Protein AF-0000000078525527 (afdb_homodimer)

Organism: NCBI:txid29354

Foldseek 3Di:
DCLVFQADAFLAADQDADDPVLVVVLQVQLQVFDFDVSQSFKDKDKDQDLVLQCLLLPLDVQSVSSSRFRIKIWIKGQQPDGPCSVGRLVSNVRSLVSSSSSCVVVQKHKHKAAQQVDPSSFVSVCVSVVHDPRITTGIMIGMHHHDPDDRGGDDPDDPVVDDDPDPD/DCLVFQADAFLAADQDADDPVLVVVLQVQLQVFDFDVSQSFKDKDKDQDLVLQCLLLPLDVQSVSSSRFRIKIWIKGQQPDGPCSVGRLVSNVRSLVSSSSSCVVVQKHKHKAAQQVDPSSFVSVCVSVVHDPRITTGIMIGMHHHDPDDRGGDDPDDPVVDDDPDPD

Solvent-accessible surface area (backbone atoms only — not comparable to full-atom values): 17174 Å² total; per-residue (Å²): 115,67,40,58,52,21,54,46,78,32,76,43,42,34,100,43,78,68,54,69,68,57,54,51,50,31,53,43,35,20,49,39,37,70,32,56,92,69,51,68,44,63,33,36,31,46,33,60,54,59,70,57,29,43,54,55,12,66,38,34,94,81,30,51,54,40,38,55,34,30,32,36,37,40,36,26,35,48,60,80,80,51,86,48,71,68,31,52,60,40,25,49,23,22,15,50,43,36,23,51,38,44,31,41,62,71,66,32,28,28,30,84,36,86,18,60,60,33,73,66,32,27,50,38,50,34,60,75,47,67,53,57,89,50,49,38,56,40,34,36,41,28,30,22,37,53,46,84,60,68,71,44,75,64,92,52,70,56,72,90,36,56,30,67,74,35,74,121,117,67,39,58,51,20,53,45,80,32,77,45,43,32,92,49,74,68,54,69,70,56,54,51,51,31,53,43,33,20,48,40,37,68,34,56,93,68,50,67,43,63,33,36,31,44,33,59,52,60,69,58,28,42,55,54,13,66,38,36,94,84,30,51,54,40,38,52,32,29,32,35,36,40,37,27,36,48,60,80,78,51,87,49,71,68,31,52,59,41,25,50,22,22,15,50,44,35,23,51,38,44,31,40,60,72,67,33,26,29,30,83,36,86,19,60,60,33,73,67,32,26,51,39,51,34,59,77,48,66,52,57,89,50,50,37,55,41,34,38,40,28,28,20,37,51,45,84,61,68,70,46,74,67,92,54,70,56,73,90,38,56,29,68,74,35,75,121

Sequence (336 aa):
MEEIFIRRSIRKFKAQEVEPEKIDKLLRAAMQAPSAANQQPWEFIVVQDKERLAQIAETSPYAKLAANSAVTFVLLANDKDLTVPTGWEQDMSAAAQNMLLEAVHLGLGGVWLGVATSNVVTENVSRLFGLPDHIRPFALISVGYPDGQKNQFIDRYQADRVHYETWNMEEIFIRRSIRKFKAQEVEPEKIDKLLRAAMQAPSAANQQPWEFIVVQDKERLAQIAETSPYAKLAANSAVTFVLLANDKDLTVPTGWEQDMSAAAQNMLLEAVHLGLGGVWLGVATSNVVTENVSRLFGLPDHIRPFALISVGYPDGQKNQFIDRYQADRVHYETWN

Secondary structure (DSSP, 8-state):
--HHHH--B---B-S-PPPHHHHHHHHHHHHTS--GGG---EEEEEE--HHHHHHHHTSSTT-GGGGGSSEEEEEEEE-TT-SSGGGHHHHHHHHHHHHHHHHHHTT-EEEEEE-TT-HHHHHHHHHHHT--TTEEEEEEEEEE-BSS----------GGGEEESS--/--HHHH--B---B-SPPPPHHHHHHHHHHHHTS--GGG---EEEEEE--HHHHHHHHTSSTT-GGGGG-SEEEEEEEE-TT-SSGGGHHHHHHHHHHHHHHHHHHTT-EEEEEE-TT-HHHHHHHHHHHT--TTEEEEEEEEEE-BSS----------GGGEEESS--

Structure (mmCIF, N/CA/C/O backbone):
data_AF-0000000078525527-model_v1
#
loop_
_entity.id
_entity.type
_entity.pdbx_description
1 polymer Nitroreductase
#
loop_
_atom_site.group_PDB
_atom_site.id
_atom_site.type_symbol
_atom_site.label_atom_id
_atom_site.label_alt_id
_atom_site.label_comp_id
_atom_site.label_asym_id
_atom_site.label_entity_id
_atom_site.label_seq_id
_atom_site.pdbx_PDB_ins_code
_atom_site.Cartn_x
_atom_site.Cartn_y
_atom_site.Cartn_z
_atom_site.occupancy
_atom_site.B_iso_or_equiv
_atom_site.auth_seq_id
_atom_site.auth_comp_id
_atom_site.auth_asym_id
_atom_site.auth_atom_id
_atom_site.pdbx_PDB_model_num
ATOM 1 N N . MET A 1 1 ? -1.307 -10.438 12.836 1 71.75 1 MET A N 1
ATOM 2 C CA . MET A 1 1 ? -1.085 -9 12.938 1 71.75 1 MET A CA 1
ATOM 3 C C . MET A 1 1 ? -2.406 -8.258 13.117 1 71.75 1 MET A C 1
ATOM 5 O O . MET A 1 1 ? -3.268 -8.297 12.234 1 71.75 1 MET A O 1
ATOM 9 N N . GLU A 1 2 ? -2.566 -7.594 14.266 1 89.94 2 GLU A N 1
ATOM 10 C CA . GLU A 1 2 ? -3.82 -6.973 14.68 1 89.94 2 GLU A CA 1
ATOM 11 C C . GLU A 1 2 ? -4.008 -5.609 14.016 1 89.94 2 GLU A C 1
ATOM 13 O O . GLU A 1 2 ? -5.133 -5.207 13.719 1 89.94 2 GLU A O 1
ATOM 18 N N . GLU A 1 3 ? -2.9 -4.957 13.609 1 97.88 3 GLU A N 1
ATOM 19 C CA . GLU A 1 3 ? -2.971 -3.58 13.141 1 97.88 3 GLU A CA 1
ATOM 20 C C . GLU A 1 3 ? -3.725 -3.488 11.82 1 97.88 3 GLU A C 1
ATOM 22 O O . GLU A 1 3 ? -4.516 -2.564 11.609 1 97.88 3 GLU A O 1
ATOM 27 N N . ILE A 1 4 ? -3.551 -4.484 10.906 1 98.62 4 ILE A N 1
ATOM 28 C CA . ILE A 1 4 ? -4.23 -4.504 9.617 1 98.62 4 ILE A CA 1
ATOM 29 C C . ILE A 1 4 ? -5.742 -4.504 9.836 1 98.62 4 ILE A C 1
ATOM 31 O O . ILE A 1 4 ? -6.48 -3.822 9.117 1 98.62 4 ILE A O 1
ATOM 35 N N . PHE A 1 5 ? -6.137 -5.156 10.773 1 98.44 5 PHE A N 1
ATOM 36 C CA . PHE A 1 5 ? -7.562 -5.438 10.914 1 98.44 5 PHE A CA 1
ATOM 37 C C . PHE A 1 5 ? -8.266 -4.312 11.664 1 98.44 5 PHE A C 1
ATOM 39 O O . PHE A 1 5 ? -9.453 -4.066 11.453 1 98.44 5 PHE A O 1
ATOM 46 N N . ILE A 1 6 ? -7.578 -3.607 12.484 1 98.31 6 ILE A N 1
ATOM 47 C CA . ILE A 1 6 ? -8.273 -2.627 13.312 1 98.31 6 ILE A CA 1
ATOM 48 C C . ILE A 1 6 ? -8.039 -1.224 12.758 1 98.31 6 ILE A C 1
ATOM 50 O O . ILE A 1 6 ? -8.695 -0.266 13.18 1 98.31 6 ILE A O 1
ATOM 54 N N . ARG A 1 7 ? -7.07 -1.017 11.828 1 98.56 7 ARG A N 1
ATOM 55 C CA . ARG A 1 7 ? -6.793 0.319 11.305 1 98.56 7 ARG A CA 1
ATOM 56 C C . ARG A 1 7 ? -8.039 0.935 10.688 1 98.56 7 ARG A C 1
ATOM 58 O O . ARG A 1 7 ? -8.695 0.311 9.844 1 98.56 7 ARG A O 1
ATOM 65 N N . ARG A 1 8 ? -8.383 2.098 11.078 1 98.5 8 ARG A N 1
ATOM 66 C CA . ARG A 1 8 ? -9.43 2.949 10.508 1 98.5 8 ARG A CA 1
ATOM 67 C C . ARG A 1 8 ? -8.891 4.344 10.203 1 98.5 8 ARG A C 1
ATOM 69 O O . ARG A 1 8 ? -7.859 4.75 10.75 1 98.5 8 ARG A O 1
ATOM 76 N N . SER A 1 9 ? -9.609 4.996 9.258 1 98.69 9 SER A N 1
ATOM 77 C CA . SER A 1 9 ? -9.281 6.406 9.078 1 98.69 9 SER A CA 1
ATOM 78 C C . SER A 1 9 ? -9.727 7.234 10.281 1 98.69 9 SER A C 1
ATOM 80 O O . SER A 1 9 ? -10.922 7.309 10.578 1 98.69 9 SER A O 1
ATOM 82 N N . ILE A 1 10 ? -8.781 7.766 10.977 1 98.81 10 ILE A N 1
ATOM 83 C CA . ILE A 1 10 ? -9.031 8.656 12.109 1 98.81 10 ILE A CA 1
ATOM 84 C C . ILE A 1 10 ? -8.867 10.109 11.664 1 98.81 10 ILE A C 1
ATOM 86 O O . ILE A 1 10 ? -7.832 10.492 11.117 1 98.81 10 ILE A O 1
ATOM 90 N N . ARG A 1 11 ? -9.898 10.93 11.922 1 98.5 11 ARG A N 1
ATOM 91 C CA . ARG A 1 11 ? -9.922 12.258 11.328 1 98.5 11 ARG A CA 1
ATOM 92 C C . ARG A 1 11 ? -10.047 13.336 12.398 1 98.5 11 ARG A C 1
ATOM 94 O O . ARG A 1 11 ? -10.141 14.523 12.086 1 98.5 11 ARG A O 1
ATOM 101 N N . LYS A 1 12 ? -10.148 12.977 13.609 1 98.31 12 LYS A N 1
ATOM 102 C CA . LYS A 1 12 ? -10.164 13.875 14.758 1 98.31 12 LYS A CA 1
ATOM 103 C C . LYS A 1 12 ? -9.055 13.531 15.742 1 98.31 12 LYS A C 1
ATOM 105 O O . LYS A 1 12 ? -8.922 12.383 16.156 1 98.31 12 LYS A O 1
ATOM 110 N N . PHE A 1 13 ? -8.352 14.508 16.203 1 98.62 13 PHE A N 1
ATOM 111 C CA . PHE A 1 13 ? -7.16 14.281 17.016 1 98.62 13 PHE A CA 1
ATOM 112 C C . PHE A 1 13 ? -7.191 15.133 18.281 1 98.62 13 PHE A C 1
ATOM 114 O O . PHE A 1 13 ? -7.746 16.234 18.281 1 98.62 13 PHE A O 1
ATOM 121 N N . LYS A 1 14 ? -6.621 14.609 19.281 1 98.56 14 LYS A N 1
ATOM 122 C CA . LYS A 1 14 ? -6.363 15.398 20.484 1 98.56 14 LYS A CA 1
ATOM 123 C C . LYS A 1 14 ? -5.281 16.438 20.234 1 98.56 14 LYS A C 1
ATOM 125 O O . LYS A 1 14 ? -4.48 16.312 19.312 1 98.56 14 LYS A O 1
ATOM 130 N N . ALA A 1 15 ? -5.301 17.469 21.172 1 97.19 15 ALA A N 1
ATOM 131 C CA . ALA A 1 15 ? -4.238 18.469 21.125 1 97.19 15 ALA A CA 1
ATOM 132 C C . ALA A 1 15 ? -2.955 17.938 21.75 1 97.19 15 ALA A C 1
ATOM 134 O O . ALA A 1 15 ? -2.568 18.375 22.844 1 97.19 15 ALA A O 1
ATOM 135 N N . GLN A 1 16 ? -2.498 16.906 21.484 1 98.06 16 GLN A N 1
ATOM 136 C CA . GLN A 1 16 ? -1.292 16.266 21.984 1 98.06 16 GLN A CA 1
ATOM 137 C C . GLN A 1 16 ? -0.277 16.031 20.875 1 98.06 16 GLN A C 1
ATOM 139 O O . GLN A 1 16 ? -0.623 15.516 19.812 1 98.06 16 GLN A O 1
ATOM 144 N N . GLU A 1 17 ? 0.916 16.5 21.141 1 98.5 17 GLU A N 1
ATOM 145 C CA . GLU A 1 17 ? 1.982 16.297 20.172 1 98.5 17 GLU A CA 1
ATOM 146 C C . GLU A 1 17 ? 2.371 14.828 20.078 1 98.5 17 GLU A C 1
ATOM 148 O O . GLU A 1 17 ? 2.195 14.07 21.047 1 98.5 17 GLU A O 1
ATOM 153 N N . VAL A 1 18 ? 2.801 14.445 18.953 1 98.88 18 VAL A N 1
ATOM 154 C CA . VAL A 1 18 ? 3.371 13.117 18.766 1 98.88 18 VAL A CA 1
ATOM 155 C C . VAL A 1 18 ? 4.863 13.141 19.094 1 98.88 18 VAL A C 1
ATOM 157 O O . VAL A 1 18 ? 5.578 14.055 18.672 1 98.88 18 VAL A O 1
ATOM 160 N N . GLU A 1 19 ? 5.348 12.242 19.797 1 98.75 19 GLU A N 1
ATOM 161 C CA . GLU A 1 19 ? 6.742 12.18 20.219 1 98.75 19 GLU A CA 1
ATOM 162 C C . GLU A 1 19 ? 7.68 12.016 19.031 1 98.75 19 GLU A C 1
ATOM 164 O O . GLU A 1 19 ? 7.367 11.281 18.078 1 98.75 19 GLU A O 1
ATOM 169 N N . PRO A 1 20 ? 8.852 12.664 19.141 1 98.62 20 PRO A N 1
ATOM 170 C CA . PRO A 1 20 ? 9.805 12.57 18.031 1 98.62 20 PRO A CA 1
ATOM 171 C C . PRO A 1 20 ? 10.188 11.133 17.703 1 98.62 20 PRO A C 1
ATOM 173 O O . PRO A 1 20 ? 10.375 10.789 16.531 1 98.62 20 PRO A O 1
ATOM 176 N N . GLU A 1 21 ? 10.312 10.312 18.672 1 98.62 21 GLU A N 1
ATOM 177 C CA . GLU A 1 21 ? 10.688 8.922 18.438 1 98.62 21 GLU A CA 1
ATOM 178 C C . GLU A 1 21 ? 9.633 8.195 17.609 1 98.62 21 GLU A C 1
ATOM 180 O O . GLU A 1 21 ? 9.961 7.324 16.812 1 98.62 21 GLU A O 1
ATOM 185 N N . LYS A 1 22 ? 8.375 8.508 17.844 1 98.81 22 LYS A N 1
ATOM 186 C CA . LYS A 1 22 ? 7.301 7.895 17.078 1 98.81 22 LYS A CA 1
ATOM 187 C C . LYS A 1 22 ? 7.309 8.383 15.633 1 98.81 22 LYS A C 1
ATOM 189 O O . LYS A 1 22 ? 7.027 7.621 14.711 1 98.81 22 LYS A O 1
ATOM 194 N N . ILE A 1 23 ? 7.629 9.664 15.445 1 98.94 23 ILE A N 1
ATOM 195 C CA . ILE A 1 23 ? 7.766 10.211 14.102 1 98.94 23 ILE A CA 1
ATOM 196 C C . ILE A 1 23 ? 8.836 9.438 13.336 1 98.94 23 ILE A C 1
ATOM 198 O O . ILE A 1 23 ? 8.625 9.047 12.188 1 98.94 23 ILE A O 1
ATOM 202 N N . ASP A 1 24 ? 9.922 9.211 14 1 98.75 24 ASP A N 1
ATOM 203 C CA . ASP A 1 24 ? 11.008 8.453 13.391 1 98.75 24 ASP A CA 1
ATOM 204 C C . ASP A 1 24 ? 10.562 7.043 13.023 1 98.75 24 ASP A C 1
ATOM 206 O O . ASP A 1 24 ? 10.859 6.555 11.93 1 98.75 24 ASP A O 1
ATOM 210 N N . LYS A 1 25 ? 9.859 6.387 13.891 1 98.75 25 LYS A N 1
ATOM 211 C CA . LYS A 1 25 ? 9.383 5.027 13.648 1 98.75 25 LYS A CA 1
ATOM 212 C C . LYS A 1 25 ? 8.422 4.98 12.461 1 98.75 25 LYS A C 1
ATOM 214 O O . LYS A 1 25 ? 8.43 4.02 11.688 1 98.75 25 LYS A O 1
ATOM 219 N N . LEU A 1 26 ? 7.586 5.98 12.328 1 98.94 26 LEU A N 1
ATOM 220 C CA . LEU A 1 26 ? 6.656 6.055 11.203 1 98.94 26 LEU A CA 1
ATOM 221 C C . LEU A 1 26 ? 7.41 6.16 9.883 1 98.94 26 LEU A C 1
ATOM 223 O O . LEU A 1 26 ? 7.059 5.488 8.906 1 98.94 26 LEU A O 1
ATOM 227 N N . LEU A 1 27 ? 8.461 6.984 9.867 1 98.94 27 LEU A N 1
ATOM 228 C CA . LEU A 1 27 ? 9.266 7.156 8.664 1 98.94 27 LEU A CA 1
ATOM 229 C C . LEU A 1 27 ? 10.016 5.871 8.328 1 98.94 27 LEU A C 1
ATOM 231 O O . LEU A 1 27 ? 10.094 5.48 7.164 1 98.94 27 LEU A O 1
ATOM 235 N N . ARG A 1 28 ? 10.555 5.23 9.328 1 98.81 28 ARG A N 1
ATOM 236 C CA . ARG A 1 28 ? 11.258 3.963 9.125 1 98.81 28 ARG A CA 1
ATOM 237 C C . ARG A 1 28 ? 10.312 2.898 8.578 1 98.81 28 ARG A C 1
ATOM 239 O O . ARG A 1 28 ? 10.68 2.137 7.68 1 98.81 28 ARG A O 1
ATOM 246 N N . ALA A 1 29 ? 9.102 2.852 9.086 1 98.88 29 ALA A N 1
ATOM 247 C CA . ALA A 1 29 ? 8.109 1.902 8.594 1 98.88 29 ALA A CA 1
ATOM 248 C C . ALA A 1 29 ? 7.797 2.158 7.121 1 98.88 29 ALA A C 1
ATOM 250 O O . ALA A 1 29 ? 7.746 1.225 6.316 1 98.88 29 ALA A O 1
ATOM 251 N N . ALA A 1 30 ? 7.605 3.396 6.773 1 98.94 30 ALA A N 1
ATOM 252 C CA . ALA A 1 30 ? 7.297 3.748 5.391 1 98.94 30 ALA A CA 1
ATOM 253 C C . ALA A 1 30 ? 8.406 3.283 4.449 1 98.94 30 ALA A C 1
ATOM 255 O O . ALA A 1 30 ? 8.133 2.689 3.402 1 98.94 30 ALA A O 1
ATOM 256 N N . MET A 1 31 ? 9.641 3.49 4.848 1 98.88 31 MET A N 1
ATOM 257 C CA . MET A 1 31 ? 10.781 3.25 3.961 1 98.88 31 MET A CA 1
ATOM 258 C C . MET A 1 31 ? 11.117 1.765 3.896 1 98.88 31 MET A C 1
ATOM 260 O O . MET A 1 31 ? 11.953 1.348 3.098 1 98.88 31 MET A O 1
ATOM 264 N N . GLN A 1 32 ? 10.43 0.933 4.707 1 98.81 32 GLN A N 1
ATOM 265 C CA . GLN A 1 32 ? 10.594 -0.515 4.641 1 98.81 32 GLN A CA 1
ATOM 266 C C . GLN A 1 32 ? 9.719 -1.118 3.543 1 98.81 32 GLN A C 1
ATOM 268 O O . GLN A 1 32 ? 9.805 -2.314 3.262 1 98.81 32 GLN A O 1
ATOM 273 N N . ALA A 1 33 ? 8.891 -0.295 2.898 1 98.88 33 ALA A N 1
ATOM 274 C CA . ALA A 1 33 ? 7.957 -0.781 1.889 1 98.88 33 ALA A CA 1
ATOM 275 C C . ALA A 1 33 ? 8.703 -1.386 0.699 1 98.88 33 ALA A C 1
ATOM 277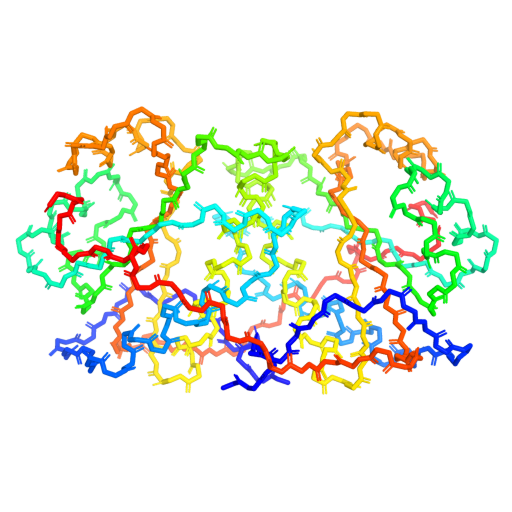 O O . ALA A 1 33 ? 9.828 -0.993 0.401 1 98.88 33 ALA A O 1
ATOM 278 N N . PRO A 1 34 ? 8.117 -2.453 0.054 1 98.81 34 PRO A N 1
ATOM 279 C CA . PRO A 1 34 ? 8.641 -2.846 -1.255 1 98.81 34 PRO A CA 1
ATOM 280 C C . PRO A 1 34 ? 8.5 -1.744 -2.303 1 98.81 34 PRO A C 1
ATOM 282 O O . PRO A 1 34 ? 7.691 -0.826 -2.131 1 98.81 34 PRO A O 1
ATOM 285 N N . SER A 1 35 ? 9.305 -1.792 -3.297 1 98.69 35 SER A N 1
ATOM 286 C CA . SER A 1 35 ? 9.211 -0.917 -4.461 1 98.69 35 SER A CA 1
ATOM 287 C C . SER A 1 35 ? 9.68 -1.626 -5.727 1 98.69 35 SER A C 1
ATOM 289 O O . SER A 1 35 ? 10.484 -2.561 -5.656 1 98.69 35 SER A O 1
ATOM 291 N N . ALA A 1 36 ? 9.055 -1.229 -6.855 1 98.56 36 ALA A N 1
ATOM 292 C CA . ALA A 1 36 ? 9.43 -1.812 -8.141 1 98.56 36 ALA A CA 1
ATOM 293 C C . ALA A 1 36 ? 10.93 -1.699 -8.375 1 98.56 36 ALA A C 1
ATOM 295 O O . ALA A 1 36 ? 11.508 -0.614 -8.25 1 98.56 36 ALA A O 1
ATOM 296 N N . ALA A 1 37 ? 11.547 -2.926 -8.617 1 97.94 37 ALA A N 1
ATOM 297 C CA . ALA A 1 37 ? 12.984 -2.982 -8.859 1 97.94 37 ALA A CA 1
ATOM 298 C C . ALA A 1 37 ? 13.766 -2.35 -7.707 1 97.94 37 ALA A C 1
ATOM 300 O O . ALA A 1 37 ? 14.867 -1.832 -7.902 1 97.94 37 ALA A O 1
ATOM 301 N N . ASN A 1 38 ? 13.148 -2.291 -6.555 1 97.81 38 ASN A N 1
ATOM 302 C CA . ASN A 1 38 ? 13.758 -1.715 -5.363 1 97.81 38 ASN A CA 1
ATOM 303 C C . ASN A 1 38 ? 14.188 -0.268 -5.598 1 97.81 38 ASN A C 1
ATOM 305 O O . ASN A 1 38 ? 15.227 0.166 -5.094 1 97.81 38 ASN A O 1
ATOM 309 N N . GLN A 1 39 ? 13.367 0.513 -6.312 1 98.31 39 GLN A N 1
ATOM 310 C CA . GLN A 1 39 ? 13.766 1.855 -6.723 1 98.31 39 GLN A CA 1
ATOM 311 C C . GLN A 1 39 ? 13.594 2.854 -5.582 1 98.31 39 GLN A C 1
ATOM 313 O O . GLN A 1 39 ? 14.195 3.932 -5.598 1 98.31 39 GLN A O 1
ATOM 318 N N . GLN A 1 40 ? 12.805 2.594 -4.594 1 98.25 40 GLN A N 1
ATOM 319 C CA . GLN A 1 40 ? 12.68 3.385 -3.375 1 98.25 40 GLN A CA 1
ATOM 320 C C . GLN A 1 40 ? 12.547 4.871 -3.695 1 98.25 40 GLN A C 1
ATOM 322 O O . GLN A 1 40 ? 13.367 5.684 -3.258 1 98.25 40 GLN A O 1
ATOM 327 N N . PRO A 1 41 ? 11.406 5.238 -4.316 1 98.69 41 PRO A N 1
ATOM 328 C CA . PRO A 1 41 ? 11.289 6.594 -4.855 1 98.69 41 PRO A CA 1
ATOM 329 C C . PRO A 1 41 ? 10.906 7.621 -3.791 1 98.69 41 PRO A C 1
ATOM 331 O O . PRO A 1 41 ? 10.789 8.812 -4.09 1 98.69 41 PRO A O 1
ATOM 334 N N . TRP A 1 42 ? 10.758 7.316 -2.613 1 98.75 42 TRP A N 1
ATOM 335 C CA . TRP A 1 42 ? 10.039 8.109 -1.62 1 98.75 42 TRP A CA 1
ATOM 336 C C . TRP A 1 42 ? 10.906 9.234 -1.083 1 98.75 42 TRP A C 1
ATOM 338 O O . TRP A 1 42 ? 12.117 9.062 -0.897 1 98.75 42 TRP A O 1
ATOM 348 N N . GLU A 1 43 ? 10.297 10.375 -0.897 1 98.75 43 GLU A N 1
ATOM 349 C CA . GLU A 1 43 ? 10.68 11.539 -0.103 1 98.75 43 GLU A CA 1
ATOM 350 C C . GLU A 1 43 ? 9.578 11.922 0.877 1 98.75 43 GLU A C 1
ATOM 352 O O . GLU A 1 43 ? 8.398 11.641 0.637 1 98.75 43 GLU A O 1
ATOM 357 N N . PHE A 1 44 ? 9.969 12.531 1.962 1 98.94 44 PHE A N 1
ATOM 358 C CA . PHE A 1 44 ? 8.984 12.938 2.959 1 98.94 44 PHE A CA 1
ATOM 359 C C . PHE A 1 44 ? 9.25 14.359 3.441 1 98.94 44 PHE A C 1
ATOM 361 O O . PHE A 1 44 ? 10.398 14.742 3.648 1 98.94 44 PHE A O 1
ATOM 368 N N . ILE A 1 45 ? 8.234 15.125 3.588 1 99 45 ILE A N 1
ATOM 369 C CA . ILE A 1 45 ? 8.273 16.312 4.426 1 99 45 ILE A CA 1
ATOM 370 C C . ILE A 1 45 ? 7.449 16.094 5.691 1 99 45 ILE A C 1
ATOM 372 O O . ILE A 1 45 ? 6.281 15.695 5.617 1 99 45 ILE A O 1
ATOM 376 N N . VAL A 1 46 ? 8.062 16.266 6.809 1 98.94 46 VAL A N 1
ATOM 377 C CA . VAL A 1 46 ? 7.398 16.172 8.102 1 98.94 46 VAL A CA 1
ATOM 378 C C . VAL A 1 46 ? 6.953 17.562 8.555 1 98.94 46 VAL A C 1
ATOM 380 O O . VAL A 1 46 ? 7.781 18.469 8.711 1 98.94 46 VAL A O 1
ATOM 383 N N . VAL A 1 47 ? 5.676 17.75 8.773 1 98.94 47 VAL A N 1
ATOM 384 C CA . VAL A 1 47 ? 5.156 19.078 9.125 1 98.94 47 VAL A CA 1
ATOM 385 C C . VAL A 1 47 ? 4.453 19.016 10.477 1 98.94 47 VAL A C 1
ATOM 387 O O . VAL A 1 47 ? 3.523 18.219 10.664 1 98.94 47 VAL A O 1
ATOM 390 N N . GLN A 1 48 ? 4.824 19.812 11.406 1 98.75 48 GLN A N 1
ATOM 391 C CA . GLN A 1 48 ? 4.227 19.891 12.742 1 98.75 48 GLN A CA 1
ATOM 392 C C . GLN A 1 48 ? 3.811 21.328 13.07 1 98.75 48 GLN A C 1
ATOM 394 O O . GLN A 1 48 ? 3 21.547 13.969 1 98.75 48 GLN A O 1
ATOM 399 N N . ASP A 1 49 ? 4.453 22.25 12.352 1 98.5 49 ASP A N 1
ATOM 400 C CA . ASP A 1 49 ? 4.137 23.656 12.586 1 98.5 49 ASP A CA 1
ATOM 401 C C . ASP A 1 49 ? 2.662 23.938 12.305 1 98.5 49 ASP A C 1
ATOM 403 O O . ASP A 1 49 ? 2.162 23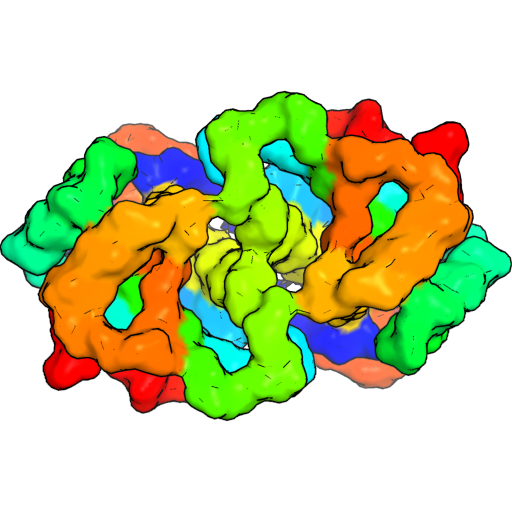.641 11.219 1 98.5 49 ASP A O 1
ATOM 407 N N . LYS A 1 50 ? 1.978 24.609 13.211 1 98.25 50 LYS A N 1
ATOM 408 C CA . LYS A 1 50 ? 0.53 24.781 13.133 1 98.25 50 LYS A CA 1
ATOM 409 C C . LYS A 1 50 ? 0.149 25.672 11.945 1 98.25 50 LYS A C 1
ATOM 411 O O . LYS A 1 50 ? -0.893 25.469 11.32 1 98.25 50 LYS A O 1
ATOM 416 N N . GLU A 1 51 ? 0.884 26.656 11.711 1 98.5 51 GLU A N 1
ATOM 417 C CA . GLU A 1 51 ? 0.595 27.516 10.57 1 98.5 51 GLU A CA 1
ATOM 418 C C . GLU A 1 51 ? 0.73 26.75 9.25 1 98.5 51 GLU A C 1
ATOM 420 O O . GLU A 1 51 ? -0.095 26.906 8.352 1 98.5 51 GLU A O 1
ATOM 425 N N . ARG A 1 52 ? 1.768 25.969 9.086 1 98.5 52 ARG A N 1
ATOM 426 C CA . ARG A 1 52 ? 1.971 25.188 7.867 1 98.5 52 ARG A CA 1
ATOM 427 C C . ARG A 1 52 ? 0.91 24.094 7.734 1 98.5 52 ARG A C 1
ATOM 429 O O . ARG A 1 52 ? 0.442 23.812 6.629 1 98.5 52 ARG A O 1
ATOM 436 N N . LEU A 1 53 ? 0.6 23.484 8.859 1 98.88 53 LEU A N 1
ATOM 437 C CA . LEU A 1 53 ? -0.495 22.516 8.828 1 98.88 53 LEU A CA 1
ATOM 438 C C . LEU A 1 53 ? -1.779 23.172 8.328 1 98.88 53 LEU A C 1
ATOM 440 O O . LEU A 1 53 ? -2.531 22.562 7.562 1 98.88 53 LEU A O 1
ATOM 444 N N . ALA A 1 54 ? -2.043 24.375 8.773 1 98.88 54 ALA A N 1
ATOM 445 C CA . ALA A 1 54 ? -3.217 25.109 8.305 1 98.88 54 ALA A CA 1
ATOM 446 C C . ALA A 1 54 ? -3.145 25.359 6.801 1 98.88 54 ALA A C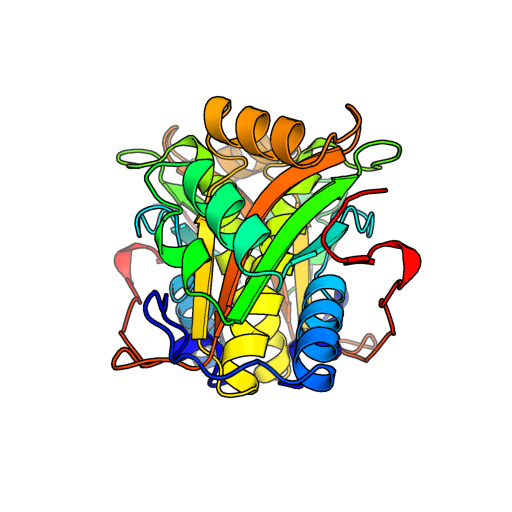 1
ATOM 448 O O . ALA A 1 54 ? -4.168 25.344 6.109 1 98.88 54 ALA A O 1
ATOM 449 N N . GLN A 1 55 ? -1.98 25.703 6.297 1 98.88 55 GLN A N 1
ATOM 450 C CA . GLN A 1 55 ? -1.799 25.891 4.863 1 98.88 55 GLN A CA 1
ATOM 451 C C . GLN A 1 55 ? -2.037 24.594 4.102 1 98.88 55 GLN A C 1
ATOM 453 O O . GLN A 1 55 ? -2.654 24.594 3.035 1 98.88 55 GLN A O 1
ATOM 458 N N . ILE A 1 56 ? -1.512 23.469 4.613 1 98.94 56 ILE A N 1
ATOM 459 C CA . ILE A 1 56 ? -1.74 22.156 4.016 1 98.94 56 ILE A CA 1
ATOM 460 C C . ILE A 1 56 ? -3.24 21.891 3.924 1 98.94 56 ILE A C 1
ATOM 462 O O . ILE A 1 56 ? -3.725 21.375 2.912 1 98.94 56 ILE A O 1
ATOM 466 N N . ALA A 1 57 ? -3.969 22.25 4.965 1 98.94 57 ALA A N 1
ATOM 467 C CA . ALA A 1 57 ? -5.406 22 5.043 1 98.94 57 ALA A CA 1
ATOM 468 C C . ALA A 1 57 ? -6.145 22.688 3.9 1 98.94 57 ALA A C 1
ATOM 470 O O . ALA A 1 57 ? -7.258 22.297 3.545 1 98.94 57 ALA A O 1
ATOM 471 N N . GLU A 1 58 ? -5.547 23.672 3.287 1 98.81 58 GLU A N 1
ATOM 472 C CA . GLU A 1 58 ? -6.184 24.469 2.24 1 98.81 58 GLU A CA 1
ATOM 473 C C . GLU A 1 58 ? -5.855 23.906 0.855 1 98.81 58 GLU A C 1
ATOM 475 O O . GLU A 1 58 ? -6.406 24.375 -0.148 1 98.81 58 GLU A O 1
ATOM 480 N N . THR A 1 59 ? -5.035 22.922 0.762 1 98.81 59 THR A N 1
ATOM 481 C CA . THR A 1 59 ? -4.613 22.422 -0.541 1 98.81 59 THR A CA 1
ATOM 482 C C . THR A 1 59 ? -5.738 21.625 -1.207 1 98.81 59 THR A C 1
ATOM 484 O O . THR A 1 59 ? -5.688 21.359 -2.408 1 98.81 59 THR A O 1
ATOM 487 N N . SER A 1 60 ? -6.648 21.203 -0.483 1 98.62 60 SER A N 1
ATOM 488 C CA . SER A 1 60 ? -7.797 20.422 -0.958 1 98.62 60 SER A CA 1
ATOM 489 C C . SER A 1 60 ? -9 20.609 -0.045 1 98.62 60 SER A C 1
ATOM 491 O O . SER A 1 60 ? -8.852 20.766 1.169 1 98.62 60 SER A O 1
ATOM 493 N N . PRO A 1 61 ? -10.242 20.594 -0.551 1 97.69 61 PRO A N 1
ATOM 494 C CA . PRO A 1 61 ? -11.414 20.625 0.322 1 97.69 61 PRO A CA 1
ATOM 495 C C . PRO A 1 61 ? -11.484 19.422 1.261 1 97.69 61 PRO A C 1
ATOM 497 O O . PRO A 1 61 ? -12.18 19.469 2.279 1 97.69 61 PRO A O 1
ATOM 500 N N . TYR A 1 62 ? -10.789 18.391 0.965 1 96.88 62 TYR A N 1
ATOM 501 C CA . TYR A 1 62 ? -10.852 17.141 1.734 1 96.88 62 TYR A CA 1
ATOM 502 C C . TYR A 1 62 ? -9.711 17.078 2.744 1 96.88 62 TYR A C 1
ATOM 504 O O . TYR A 1 62 ? -9.625 16.125 3.523 1 96.88 62 TYR A O 1
ATOM 512 N N . ALA A 1 63 ? -8.875 18.109 2.82 1 98.69 63 ALA A N 1
ATOM 513 C CA . ALA A 1 63 ? -7.672 18.031 3.65 1 98.69 63 ALA A CA 1
ATOM 514 C C . ALA A 1 63 ? -7.805 18.922 4.887 1 98.69 63 ALA A C 1
ATOM 516 O O . ALA A 1 63 ? -6.828 19.156 5.598 1 98.69 63 ALA A O 1
ATOM 517 N N . LYS A 1 64 ? -8.977 19.438 5.23 1 98.56 64 LYS A N 1
ATOM 518 C CA . LYS A 1 64 ? -9.188 20.438 6.277 1 98.56 64 LYS A CA 1
ATOM 519 C C . LYS A 1 64 ? -8.695 19.922 7.629 1 98.56 64 LYS A C 1
ATOM 521 O O . LYS A 1 64 ? -8.18 20.688 8.438 1 98.56 64 LYS A O 1
ATOM 526 N N . LEU A 1 65 ? -8.898 18.656 7.871 1 98.25 65 LEU A N 1
ATOM 527 C CA . LEU A 1 65 ? -8.578 18.094 9.172 1 98.25 65 LEU A CA 1
ATOM 528 C C . LEU A 1 65 ? -7.074 18.141 9.438 1 98.25 65 LEU A C 1
ATOM 530 O O . LEU A 1 65 ? -6.629 17.984 10.57 1 98.25 65 LEU A O 1
ATOM 534 N N . ALA A 1 66 ? -6.25 18.25 8.367 1 98.81 66 ALA A N 1
ATOM 535 C CA . ALA A 1 66 ? -4.801 18.312 8.531 1 98.81 66 ALA A CA 1
ATOM 536 C C . ALA A 1 66 ? -4.402 19.438 9.484 1 98.81 66 ALA A C 1
ATOM 538 O O . ALA A 1 66 ? -3.4 19.328 10.195 1 98.81 66 ALA A O 1
ATOM 539 N N . ALA A 1 67 ? -5.168 20.531 9.555 1 98.81 67 ALA A N 1
ATOM 540 C CA . ALA A 1 67 ? -4.871 21.688 10.391 1 98.81 67 ALA A CA 1
ATOM 541 C C . ALA A 1 67 ? -4.824 21.297 11.867 1 98.81 67 ALA A C 1
ATOM 543 O O . ALA A 1 67 ? -4.117 21.922 12.656 1 98.81 67 ALA A O 1
ATOM 544 N N . ASN A 1 68 ? -5.523 20.203 12.25 1 98.31 68 ASN A N 1
ATOM 545 C CA . ASN A 1 68 ? -5.645 19.812 13.656 1 98.31 68 ASN A CA 1
ATOM 546 C C . ASN A 1 68 ? -4.848 18.547 13.953 1 98.31 68 ASN A C 1
ATOM 548 O O . ASN A 1 68 ? -4.957 17.984 15.039 1 98.31 68 ASN A O 1
ATOM 552 N N . SER A 1 69 ? -4.16 18.031 12.984 1 98.81 69 SER A N 1
ATOM 553 C CA . SER A 1 69 ? -3.299 16.875 13.234 1 98.81 69 SER A CA 1
ATOM 554 C C . SER A 1 69 ? -2.092 17.266 14.086 1 98.81 69 SER A C 1
ATOM 556 O O . SER A 1 69 ? -1.74 18.438 14.172 1 98.81 69 SER A O 1
ATOM 558 N N . ALA A 1 70 ? -1.535 16.328 14.812 1 98.94 70 ALA A N 1
ATOM 559 C CA . ALA A 1 70 ? -0.284 16.562 15.523 1 98.94 70 ALA A CA 1
ATOM 560 C C . ALA A 1 70 ? 0.892 16.672 14.562 1 98.94 70 ALA A C 1
ATOM 562 O O . ALA A 1 70 ? 1.852 17.406 14.812 1 98.94 70 ALA A O 1
ATOM 563 N N . VAL A 1 71 ? 0.905 15.914 13.5 1 98.94 71 VAL A N 1
ATOM 564 C CA . VAL A 1 71 ? 1.894 15.898 12.422 1 98.94 71 VAL A CA 1
ATOM 565 C C . VAL A 1 71 ? 1.237 15.453 11.125 1 98.94 71 VAL A C 1
ATOM 567 O O . VAL A 1 71 ? 0.379 14.562 11.125 1 98.94 71 VAL A O 1
ATOM 570 N N . THR A 1 72 ? 1.54 16.094 10.039 1 99 72 THR A N 1
ATOM 571 C CA . THR A 1 72 ? 1.189 15.617 8.711 1 99 72 THR A CA 1
ATOM 572 C C . THR A 1 72 ? 2.445 15.328 7.891 1 99 72 THR A C 1
ATOM 574 O O . THR A 1 72 ? 3.338 16.172 7.797 1 99 72 THR A O 1
ATOM 577 N N . PHE A 1 73 ? 2.531 14.117 7.41 1 99 73 PHE A N 1
ATOM 578 C CA . PHE A 1 73 ? 3.586 13.734 6.48 1 99 73 PHE A CA 1
ATOM 579 C C . PHE A 1 73 ? 3.166 14.016 5.043 1 99 73 PHE A C 1
ATOM 581 O O . PHE A 1 73 ? 2.098 13.578 4.605 1 99 73 PHE A O 1
ATOM 588 N N . VAL A 1 74 ? 3.924 14.781 4.352 1 99 74 VAL A N 1
ATOM 589 C CA . VAL A 1 74 ? 3.777 14.93 2.908 1 99 74 VAL A CA 1
ATOM 590 C C . VAL A 1 74 ? 4.617 13.875 2.189 1 99 74 VAL A C 1
ATOM 592 O O . VAL A 1 74 ? 5.848 13.914 2.24 1 99 74 VAL A O 1
ATOM 595 N N . LEU A 1 75 ? 3.967 12.938 1.589 1 99 75 LEU A N 1
ATOM 596 C CA . LEU A 1 75 ? 4.656 11.891 0.839 1 99 75 LEU A CA 1
ATOM 597 C C . LEU A 1 75 ? 4.883 12.32 -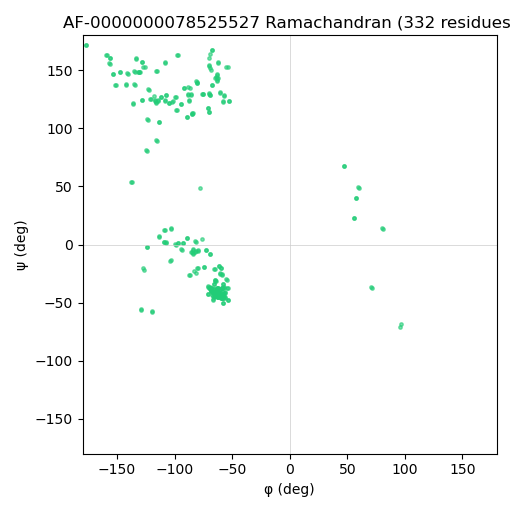0.606 1 99 75 LEU A C 1
ATOM 599 O O . LEU A 1 75 ? 3.945 12.727 -1.293 1 99 75 LEU A O 1
ATOM 603 N N . LEU A 1 76 ? 6.094 12.195 -1.039 1 98.94 76 LEU A N 1
ATOM 604 C CA . LEU A 1 76 ? 6.543 12.633 -2.355 1 98.94 76 LEU A CA 1
ATOM 605 C C . LEU A 1 76 ? 7.336 11.531 -3.055 1 98.94 76 LEU A C 1
ATOM 607 O O . LEU A 1 76 ? 7.973 10.703 -2.396 1 98.94 76 LEU A O 1
ATOM 611 N N . ALA A 1 77 ? 7.254 11.492 -4.355 1 98.88 77 ALA A N 1
ATOM 612 C CA . ALA A 1 77 ? 8.062 10.57 -5.145 1 98.88 77 ALA A CA 1
ATOM 613 C C . ALA A 1 77 ? 9.102 11.32 -5.969 1 98.88 77 ALA A C 1
ATOM 615 O O . ALA A 1 77 ? 8.773 12.266 -6.684 1 98.88 77 ALA A O 1
ATOM 616 N N . ASN A 1 78 ? 10.352 10.938 -5.848 1 98.62 78 ASN A N 1
ATOM 617 C CA . ASN A 1 78 ? 11.445 11.43 -6.68 1 98.62 78 ASN A CA 1
ATOM 618 C C . ASN A 1 78 ? 11.555 10.648 -7.984 1 98.62 78 ASN A C 1
ATOM 620 O O . ASN A 1 78 ? 11.898 9.469 -7.98 1 98.62 78 ASN A O 1
ATOM 624 N N . ASP A 1 79 ? 11.273 11.273 -9.102 1 96.62 79 ASP A N 1
ATOM 625 C CA . ASP A 1 79 ? 11.148 10.531 -10.352 1 96.62 79 ASP A CA 1
ATOM 626 C C . ASP A 1 79 ? 12.391 10.703 -11.219 1 96.62 79 ASP A C 1
ATOM 628 O O . ASP A 1 79 ? 12.359 10.438 -12.422 1 96.62 79 ASP A O 1
ATOM 632 N N . LYS A 1 80 ? 13.5 11.203 -10.727 1 95.12 80 LYS A N 1
ATOM 633 C CA . LYS A 1 80 ? 14.711 11.438 -11.5 1 95.12 80 LYS A CA 1
ATOM 634 C C . LYS A 1 80 ? 15.281 10.125 -12.047 1 95.12 80 LYS A C 1
ATOM 636 O O . LYS A 1 80 ? 15.719 10.07 -13.195 1 95.12 80 LYS A O 1
ATOM 641 N N . ASP A 1 81 ? 15.406 9.078 -11.398 1 92.94 81 ASP A N 1
ATOM 642 C CA . ASP A 1 81 ? 16.125 7.887 -11.828 1 92.94 81 ASP A CA 1
ATOM 643 C C . ASP A 1 81 ? 15.344 6.617 -11.508 1 92.94 81 ASP A C 1
ATOM 645 O O . ASP A 1 81 ? 15.906 5.641 -11.008 1 92.94 81 ASP A O 1
ATOM 649 N N . LEU A 1 82 ? 14.141 6.625 -11.977 1 97.81 82 LEU A N 1
ATOM 650 C CA . LEU A 1 82 ? 13.336 5.449 -11.68 1 97.81 82 LEU A CA 1
ATOM 651 C C . LEU A 1 82 ? 13.57 4.352 -12.711 1 97.81 82 LEU A C 1
ATOM 653 O O . LEU A 1 82 ? 13.508 4.602 -13.914 1 97.81 82 LEU A O 1
ATOM 657 N N . THR A 1 83 ? 13.859 3.162 -12.297 1 98.19 83 THR A N 1
ATOM 658 C CA . THR A 1 83 ? 14.023 1.984 -13.148 1 98.19 83 THR A CA 1
ATOM 659 C C . THR A 1 83 ? 12.688 1.567 -13.758 1 98.19 83 THR A C 1
ATOM 661 O O . THR A 1 83 ? 12.633 1.128 -14.906 1 98.19 83 THR A O 1
ATOM 664 N N . VAL A 1 84 ? 11.594 1.661 -13.07 1 98.38 84 VAL A N 1
ATOM 665 C CA . VAL A 1 84 ? 10.227 1.38 -13.484 1 98.38 84 VAL A CA 1
ATOM 666 C C . VAL A 1 84 ? 9.352 2.605 -13.234 1 98.38 84 VAL A C 1
ATOM 668 O O . VAL A 1 84 ? 8.586 2.646 -12.266 1 98.38 84 VAL A O 1
ATOM 671 N N . PRO A 1 85 ? 9.383 3.574 -14.125 1 98.25 85 PRO A N 1
ATOM 672 C CA . PRO A 1 85 ? 8.703 4.852 -13.898 1 98.25 85 PRO A CA 1
ATOM 673 C C . PRO A 1 85 ? 7.203 4.695 -13.664 1 98.25 85 PRO A C 1
ATOM 675 O O . PRO A 1 85 ? 6.598 5.488 -12.938 1 98.25 85 PRO A O 1
ATOM 678 N N . THR A 1 86 ? 6.625 3.654 -14.172 1 98.31 86 THR A N 1
ATOM 679 C CA . THR A 1 86 ? 5.184 3.469 -14.055 1 98.31 86 THR A CA 1
ATOM 680 C C . THR A 1 86 ? 4.816 2.883 -12.695 1 98.31 86 THR A C 1
ATOM 682 O O . THR A 1 86 ? 3.637 2.773 -12.359 1 98.31 86 THR A O 1
ATOM 685 N N . GLY A 1 87 ? 5.754 2.506 -11.852 1 98.62 87 GLY A N 1
ATOM 686 C CA . GLY A 1 87 ? 5.492 1.802 -10.609 1 98.62 87 GLY A CA 1
ATOM 687 C C . GLY A 1 87 ? 5.508 2.709 -9.398 1 98.62 87 GLY A C 1
ATOM 688 O O . GLY A 1 87 ? 5.215 2.27 -8.281 1 98.62 87 GLY A O 1
ATOM 689 N N . TRP A 1 88 ? 5.754 4.055 -9.578 1 98.69 88 TRP A N 1
ATOM 690 C CA . TRP A 1 88 ? 6.055 4.922 -8.445 1 98.69 88 TRP A CA 1
ATOM 691 C C . TRP A 1 88 ? 4.848 5.047 -7.52 1 98.69 88 TRP A C 1
ATOM 693 O O . TRP A 1 88 ? 4.996 5.07 -6.297 1 98.69 88 TRP A O 1
ATOM 703 N N . GLU A 1 89 ? 3.662 5.113 -8.125 1 98.75 89 GLU A N 1
ATOM 704 C CA . GLU A 1 89 ? 2.482 5.285 -7.281 1 98.75 89 GLU A CA 1
ATOM 705 C C . GLU A 1 89 ? 2.217 4.039 -6.438 1 98.75 89 GLU A C 1
ATOM 707 O O . GLU A 1 89 ? 1.761 4.141 -5.297 1 98.75 89 GLU A O 1
ATOM 712 N N . GLN A 1 90 ? 2.4 2.863 -7.055 1 98.94 90 GLN A N 1
ATOM 713 C CA . GLN A 1 90 ? 2.283 1.624 -6.293 1 98.94 90 GLN A CA 1
ATOM 714 C C . GLN A 1 90 ? 3.273 1.595 -5.133 1 98.94 90 GLN A C 1
ATOM 716 O O . GLN A 1 90 ? 2.908 1.249 -4.008 1 98.94 90 GLN A O 1
ATOM 721 N N . ASP A 1 91 ? 4.535 1.986 -5.406 1 98.94 91 ASP A N 1
ATOM 722 C CA . ASP A 1 91 ? 5.586 2.029 -4.398 1 98.94 91 ASP A CA 1
ATOM 723 C C . ASP A 1 91 ? 5.195 2.934 -3.232 1 98.94 91 ASP A C 1
ATOM 725 O O . ASP A 1 91 ? 5.301 2.537 -2.068 1 98.94 91 ASP A O 1
ATOM 729 N N . MET A 1 92 ? 4.77 4.113 -3.598 1 98.94 92 MET A N 1
ATOM 730 C CA . MET A 1 92 ? 4.422 5.098 -2.576 1 98.94 92 MET A CA 1
ATOM 731 C C . MET A 1 92 ? 3.207 4.645 -1.774 1 98.94 92 MET A C 1
A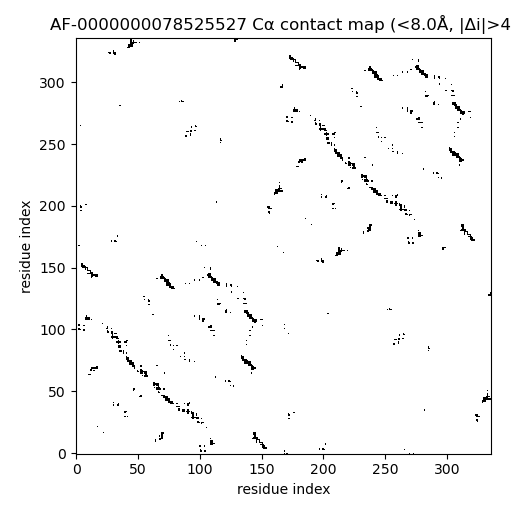TOM 733 O O . MET A 1 92 ? 3.105 4.926 -0.579 1 98.94 92 MET A O 1
ATOM 737 N N . SER A 1 93 ? 2.26 3.945 -2.447 1 99 93 SER A N 1
ATOM 738 C CA . SER A 1 93 ? 1.08 3.439 -1.756 1 99 93 SER A CA 1
ATOM 739 C C . SER A 1 93 ? 1.457 2.389 -0.716 1 99 93 SER A C 1
ATOM 741 O O . SER A 1 93 ? 0.891 2.361 0.379 1 99 93 SER A O 1
ATOM 743 N N . ALA A 1 94 ? 2.334 1.491 -1.042 1 98.94 94 ALA A N 1
ATOM 744 C CA . ALA A 1 94 ? 2.826 0.517 -0.071 1 98.94 94 ALA A CA 1
ATOM 745 C C . ALA A 1 94 ? 3.475 1.211 1.123 1 98.94 94 ALA A C 1
ATOM 747 O O . ALA A 1 94 ? 3.258 0.816 2.271 1 98.94 94 ALA A O 1
ATOM 748 N N . ALA A 1 95 ? 4.277 2.25 0.865 1 98.94 95 ALA A N 1
ATOM 749 C CA . ALA A 1 95 ? 4.926 3.02 1.923 1 98.94 95 ALA A CA 1
ATOM 750 C C . ALA A 1 95 ? 3.891 3.691 2.824 1 98.94 95 ALA A C 1
ATOM 752 O O . ALA A 1 95 ? 4.02 3.67 4.051 1 98.94 95 ALA A O 1
ATOM 753 N N . ALA A 1 96 ? 2.896 4.289 2.203 1 99 96 ALA A N 1
ATOM 754 C CA . ALA A 1 96 ? 1.83 4.945 2.957 1 99 96 ALA A CA 1
ATOM 755 C C . ALA A 1 96 ? 1.117 3.951 3.871 1 99 96 ALA A C 1
ATOM 757 O O . ALA A 1 96 ? 0.846 4.254 5.035 1 99 96 ALA A O 1
ATOM 758 N N . GLN A 1 97 ? 0.814 2.807 3.322 1 98.94 97 GLN A N 1
ATOM 759 C CA . GLN A 1 97 ? 0.1 1.81 4.117 1 98.94 97 GLN A CA 1
ATOM 760 C C . GLN A 1 97 ? 0.955 1.32 5.281 1 98.94 97 GLN A C 1
ATOM 762 O O . GLN A 1 97 ? 0.449 1.126 6.391 1 98.94 97 GLN A O 1
ATOM 767 N N . ASN A 1 98 ? 2.256 1.104 5.039 1 98.94 98 ASN A N 1
ATOM 768 C CA . ASN A 1 98 ? 3.164 0.792 6.141 1 98.94 98 ASN A CA 1
ATOM 769 C C . ASN A 1 98 ? 3.086 1.839 7.246 1 98.94 98 ASN A C 1
ATOM 771 O O . ASN A 1 98 ? 2.998 1.496 8.43 1 98.94 98 ASN A O 1
ATOM 775 N N . MET A 1 99 ? 3.141 3.084 6.859 1 98.94 99 MET A N 1
ATOM 776 C CA . MET A 1 99 ? 3.107 4.18 7.82 1 98.94 99 MET A CA 1
ATOM 777 C C . MET A 1 99 ? 1.817 4.152 8.633 1 98.94 99 MET A C 1
ATOM 779 O O . MET A 1 99 ? 1.847 4.293 9.859 1 98.94 99 MET A O 1
ATOM 783 N N . LEU A 1 100 ? 0.729 3.98 7.961 1 98.94 100 LEU A N 1
ATOM 784 C CA . LEU A 1 100 ? -0.568 3.971 8.625 1 98.94 100 LEU A CA 1
ATOM 785 C C . LEU A 1 100 ? -0.671 2.799 9.594 1 98.94 100 LEU A C 1
ATOM 787 O O . LEU A 1 100 ? -1.213 2.943 10.695 1 98.94 100 LEU A O 1
ATOM 791 N N . LEU A 1 101 ? -0.198 1.639 9.234 1 98.88 101 LEU A N 1
ATOM 792 C CA . LEU A 1 101 ? -0.232 0.483 10.125 1 98.88 101 LEU A CA 1
ATOM 793 C C . LEU A 1 101 ? 0.681 0.695 11.328 1 98.88 101 LEU A C 1
ATOM 795 O O . LEU A 1 101 ? 0.339 0.309 12.445 1 98.88 101 LEU A O 1
ATOM 799 N N . GLU A 1 102 ? 1.846 1.262 11.078 1 98.81 102 GLU A N 1
ATOM 800 C CA . GLU A 1 102 ? 2.736 1.581 12.195 1 98.81 102 GLU A CA 1
ATOM 801 C C . GLU A 1 102 ? 2.098 2.588 13.141 1 98.81 102 GLU A C 1
ATOM 803 O O . GLU A 1 102 ? 2.295 2.518 14.359 1 98.81 102 GLU A O 1
ATOM 808 N N . ALA A 1 103 ? 1.358 3.561 12.617 1 98.88 103 ALA A N 1
ATOM 809 C CA . ALA A 1 103 ? 0.645 4.512 13.461 1 98.88 103 ALA A CA 1
ATOM 810 C C . ALA A 1 103 ? -0.283 3.787 14.438 1 98.88 103 ALA A C 1
ATOM 812 O O . ALA A 1 103 ? -0.306 4.098 15.633 1 98.88 103 ALA A O 1
ATOM 813 N N . VAL A 1 104 ? -1.034 2.814 13.953 1 98.69 104 VAL A N 1
ATOM 814 C CA . VAL A 1 104 ? -1.918 2.023 14.805 1 98.69 104 VAL A CA 1
ATOM 815 C C . VAL A 1 104 ? -1.104 1.328 15.891 1 98.69 104 VAL A C 1
ATOM 817 O O . VAL A 1 104 ? -1.476 1.356 17.062 1 98.69 104 VAL A O 1
ATOM 820 N N . HIS A 1 105 ? 0.018 0.72 15.477 1 98.44 105 HIS A N 1
ATOM 821 C CA . HIS A 1 105 ? 0.875 -0.008 16.406 1 98.44 105 HIS A CA 1
ATOM 822 C C . HIS A 1 105 ? 1.355 0.896 17.531 1 98.44 105 HIS A C 1
ATOM 824 O O . HIS A 1 105 ? 1.494 0.45 18.672 1 98.44 105 HIS A O 1
ATOM 830 N N . LEU A 1 106 ? 1.574 2.125 17.25 1 98.44 106 LEU A N 1
ATOM 831 C CA . LEU A 1 106 ? 2.146 3.074 18.203 1 98.44 106 LEU A CA 1
ATOM 832 C C . LEU A 1 106 ? 1.05 3.758 19.016 1 98.44 106 LEU A C 1
ATOM 834 O O . LEU A 1 106 ? 1.321 4.699 19.75 1 98.44 106 LEU A O 1
ATOM 838 N N . GLY A 1 107 ? -0.186 3.314 18.828 1 98.12 107 GLY A N 1
ATOM 839 C CA . GLY A 1 107 ? -1.298 3.889 19.578 1 98.12 107 GLY A CA 1
ATOM 840 C C . GLY A 1 107 ? -1.795 5.195 18.984 1 98.12 107 GLY A C 1
ATOM 841 O O . GLY A 1 107 ? -2.492 5.957 19.656 1 98.12 107 GLY A O 1
ATOM 842 N N . LEU A 1 108 ? -1.409 5.539 17.797 1 98.81 108 LEU A N 1
ATOM 843 C CA . LEU A 1 108 ? -1.825 6.746 17.094 1 98.81 108 LEU A CA 1
ATOM 844 C C . LEU A 1 108 ? -2.98 6.445 16.141 1 98.81 108 LEU A C 1
ATOM 846 O O . LEU A 1 108 ? -3.344 5.285 15.953 1 98.81 108 LEU A O 1
ATOM 850 N N . GLY A 1 109 ? -3.693 7.473 15.68 1 98.75 109 GLY A N 1
ATOM 851 C CA . GLY A 1 109 ? -4.602 7.461 14.547 1 98.75 109 GLY A CA 1
ATOM 852 C C . GLY A 1 109 ? -4.066 8.219 13.344 1 98.75 109 GLY A C 1
ATOM 853 O O . GLY A 1 109 ? -3.207 9.086 13.484 1 98.75 109 GLY A O 1
ATOM 854 N N . GLY A 1 110 ? -4.535 7.895 12.219 1 98.81 110 GLY A N 1
ATOM 855 C CA . GLY A 1 110 ? -4.105 8.562 11 1 98.81 110 GLY A CA 1
ATOM 856 C C . GLY A 1 110 ? -5.102 8.43 9.859 1 98.81 110 GLY A C 1
ATOM 857 O O . GLY A 1 110 ? -6 7.59 9.914 1 98.81 110 GLY A O 1
ATOM 858 N N . VAL A 1 111 ? -4.945 9.273 8.891 1 98.88 111 VAL A N 1
ATOM 859 C CA . VAL A 1 111 ? -5.793 9.234 7.707 1 98.88 111 VAL A CA 1
ATOM 860 C C . VAL A 1 111 ? -4.965 9.562 6.465 1 98.88 111 VAL A C 1
ATOM 862 O O . VAL A 1 111 ? -4.043 10.375 6.523 1 98.88 111 VAL A O 1
ATOM 865 N N . TRP A 1 112 ? -5.227 8.797 5.426 1 98.94 112 TRP A N 1
ATOM 866 C CA . TRP A 1 112 ? -4.68 9.016 4.094 1 98.94 112 TRP A CA 1
ATOM 867 C C . TRP A 1 112 ? -5.52 10.023 3.314 1 98.94 112 TRP A C 1
ATOM 869 O O . TRP A 1 112 ? -6.66 9.734 2.949 1 98.94 112 TRP A O 1
ATOM 879 N N . LEU A 1 113 ? -4.957 11.195 3.043 1 98.88 113 LEU A N 1
ATOM 880 C CA . LEU A 1 113 ? -5.594 12.227 2.229 1 98.88 113 LEU A CA 1
ATOM 881 C C . LEU A 1 113 ? -5.016 12.234 0.815 1 98.88 113 LEU A C 1
ATOM 883 O O . LEU A 1 113 ? -3.807 12.383 0.634 1 98.88 113 LEU A O 1
ATOM 887 N N . GLY A 1 114 ? -5.922 12.07 -0.178 1 98.75 114 GLY A N 1
ATOM 888 C CA . GLY A 1 114 ? -5.504 11.922 -1.562 1 98.75 114 GLY A CA 1
ATOM 889 C C . GLY A 1 114 ? -4.883 13.188 -2.133 1 98.75 114 GLY A C 1
ATOM 890 O O . GLY A 1 114 ? -5.352 14.289 -1.859 1 98.75 114 GLY A O 1
ATOM 891 N N . VAL A 1 115 ? -3.791 13.016 -2.879 1 98.94 115 VAL A N 1
ATOM 892 C CA . VAL A 1 115 ? -3.137 14.125 -3.564 1 98.94 115 VAL A CA 1
ATOM 893 C C . VAL A 1 115 ? -2.924 13.773 -5.035 1 98.94 115 VAL A C 1
ATOM 895 O O . VAL A 1 115 ? -3.475 14.43 -5.922 1 98.94 115 VAL A O 1
ATOM 898 N N . ALA A 1 116 ? -2.254 12.68 -5.348 1 98.81 116 ALA A N 1
ATOM 899 C CA . ALA A 1 116 ? -1.88 12.297 -6.707 1 98.81 116 ALA A CA 1
ATOM 900 C C . ALA A 1 116 ? -3.109 11.906 -7.527 1 98.81 116 ALA A C 1
ATOM 902 O O . ALA A 1 116 ? -3.027 11.766 -8.75 1 98.81 116 ALA A O 1
ATOM 903 N N . THR A 1 117 ? -4.258 11.797 -6.898 1 98.56 117 THR A N 1
ATOM 904 C CA . THR A 1 117 ? -5.492 11.438 -7.59 1 98.56 117 THR A CA 1
ATOM 905 C C . THR A 1 117 ? -6.156 12.672 -8.188 1 98.56 117 THR A C 1
ATOM 907 O O . THR A 1 117 ? -7.16 12.562 -8.891 1 98.56 117 THR A O 1
ATOM 910 N N . SER A 1 118 ? -5.625 13.844 -7.891 1 98.69 118 SER A N 1
ATOM 911 C CA . SER A 1 118 ? -6.164 15.117 -8.367 1 98.69 118 SER A CA 1
ATOM 912 C C . SER A 1 118 ? -5.051 16.047 -8.852 1 98.69 118 SER A C 1
ATOM 914 O O . SER A 1 118 ? -4.191 16.453 -8.062 1 98.69 118 SER A O 1
ATOM 916 N N . ASN A 1 119 ? -5.148 16.438 -10.148 1 98.38 119 ASN A N 1
ATOM 917 C CA . ASN A 1 119 ? -4.152 17.359 -10.688 1 98.38 119 ASN A CA 1
ATOM 918 C C . ASN A 1 119 ? -4.148 18.688 -9.922 1 98.38 119 ASN A C 1
ATOM 920 O O . ASN A 1 119 ? -3.086 19.266 -9.672 1 98.38 119 ASN A O 1
ATOM 924 N N . VAL A 1 120 ? -5.27 19.125 -9.578 1 98.69 120 VAL A N 1
ATOM 925 C CA . VAL A 1 120 ? -5.395 20.406 -8.883 1 98.69 120 VAL A CA 1
ATOM 926 C C . VAL A 1 120 ? -4.727 20.297 -7.512 1 98.69 120 VAL A C 1
ATOM 928 O O . VAL A 1 120 ? -3.969 21.203 -7.117 1 98.69 120 VAL A O 1
ATOM 931 N N . VAL A 1 121 ? -4.973 19.219 -6.797 1 98.88 121 VAL A N 1
ATOM 932 C CA . VAL A 1 121 ? -4.402 19.078 -5.461 1 98.88 121 VAL A CA 1
ATOM 933 C C . VAL A 1 121 ? -2.889 18.891 -5.566 1 98.88 121 VAL A C 1
ATOM 935 O O . VAL A 1 121 ? -2.137 19.453 -4.762 1 98.88 121 VAL A O 1
ATOM 938 N N . THR A 1 122 ? -2.486 18.141 -6.59 1 98.88 122 THR A N 1
ATOM 939 C CA . THR A 1 122 ? -1.056 17.969 -6.82 1 98.88 122 THR A CA 1
ATOM 940 C C . THR A 1 122 ? -0.376 19.312 -7.031 1 98.88 122 THR A C 1
ATOM 942 O O . THR A 1 122 ? 0.683 19.578 -6.457 1 98.88 122 THR A O 1
ATOM 945 N N . GLU A 1 123 ? -0.926 20.109 -7.793 1 98.81 123 GLU A N 1
ATOM 946 C CA . GLU A 1 123 ? -0.375 21.438 -8.078 1 98.81 123 GLU A CA 1
ATOM 947 C C . GLU A 1 123 ? -0.359 22.297 -6.82 1 98.81 123 GLU A C 1
ATOM 949 O O . GLU A 1 123 ? 0.604 23.031 -6.578 1 98.81 123 GLU A O 1
ATOM 954 N N . ASN A 1 124 ? -1.439 22.25 -6.047 1 98.94 124 ASN A N 1
ATOM 955 C CA . ASN A 1 124 ? -1.507 23 -4.805 1 98.94 124 ASN A CA 1
ATOM 956 C C . ASN A 1 124 ? -0.38 22.625 -3.852 1 98.94 124 ASN A C 1
ATOM 958 O O . ASN A 1 124 ? 0.279 23.5 -3.281 1 98.94 124 ASN A O 1
ATOM 962 N N . VAL A 1 125 ? -0.153 21.328 -3.699 1 98.94 125 VAL A N 1
ATOM 963 C CA . VAL A 1 125 ? 0.89 20.859 -2.797 1 98.94 125 VAL A CA 1
ATOM 964 C C . VAL A 1 125 ? 2.262 21.25 -3.338 1 98.94 125 VAL A C 1
ATOM 966 O O . VAL A 1 125 ? 3.127 21.703 -2.584 1 98.94 125 VAL A O 1
ATOM 969 N N . SER A 1 126 ? 2.475 21.078 -4.625 1 98.88 126 SER A N 1
ATOM 970 C CA . SER A 1 126 ? 3.74 21.453 -5.242 1 98.88 126 SER A CA 1
ATOM 971 C C . SER A 1 126 ? 4.043 22.938 -5.016 1 98.88 126 SER A C 1
ATOM 973 O O . SER A 1 126 ? 5.172 23.297 -4.688 1 98.88 126 SER A O 1
ATOM 975 N N . ARG A 1 127 ? 3.08 23.75 -5.188 1 98.69 127 ARG A N 1
ATOM 976 C CA . ARG A 1 127 ? 3.244 25.188 -5.016 1 98.69 127 ARG A CA 1
ATOM 977 C C . ARG A 1 127 ? 3.529 25.531 -3.557 1 98.69 127 ARG A C 1
ATOM 979 O O . ARG A 1 127 ? 4.43 26.328 -3.266 1 98.69 127 ARG A O 1
ATOM 986 N N . LEU A 1 128 ? 2.758 24.969 -2.682 1 98.81 128 LEU A N 1
ATOM 987 C CA . LEU A 1 128 ? 2.896 25.266 -1.26 1 98.81 128 LEU A CA 1
ATOM 988 C C . LEU A 1 128 ? 4.328 25.031 -0.792 1 98.81 128 LEU A C 1
ATOM 990 O O . LEU A 1 128 ? 4.867 25.797 -0 1 98.81 128 LEU A O 1
ATOM 994 N N . PHE A 1 129 ? 4.969 23.969 -1.344 1 98.88 129 PHE A N 1
ATOM 995 C CA . PHE A 1 129 ? 6.27 23.578 -0.819 1 98.88 129 PHE A CA 1
ATOM 996 C C . PHE A 1 129 ? 7.379 23.938 -1.806 1 98.88 129 PHE A C 1
ATOM 998 O O . PHE A 1 129 ? 8.547 23.609 -1.576 1 98.88 129 PHE A O 1
ATOM 1005 N N . GLY A 1 130 ? 7.074 24.547 -2.926 1 98.69 130 GLY A N 1
ATOM 1006 C CA . GLY A 1 130 ? 8.078 24.922 -3.91 1 98.69 130 GLY A CA 1
ATOM 1007 C C . GLY A 1 130 ? 8.852 23.734 -4.453 1 98.69 130 GLY A C 1
ATOM 1008 O O . GLY A 1 130 ? 10.086 23.766 -4.512 1 98.69 130 GLY A O 1
ATOM 1009 N N . LEU A 1 131 ? 8.148 22.734 -4.844 1 98.81 131 LEU A N 1
ATOM 1010 C CA . LEU A 1 131 ? 8.805 21.5 -5.242 1 98.81 131 LEU A CA 1
ATOM 1011 C C . LEU A 1 131 ? 9.344 21.594 -6.664 1 98.81 131 LEU A C 1
ATOM 1013 O O . LEU A 1 131 ? 8.688 22.156 -7.543 1 98.81 131 LEU A O 1
ATOM 1017 N N . PRO A 1 132 ? 10.523 21.078 -6.875 1 98.12 132 PRO A N 1
ATOM 1018 C CA . PRO A 1 132 ? 10.969 20.969 -8.266 1 98.12 132 PRO A CA 1
ATOM 1019 C C . PRO A 1 132 ? 10.156 19.953 -9.07 1 98.12 132 PRO A C 1
ATOM 1021 O O . PRO A 1 132 ? 9.453 19.125 -8.492 1 98.12 132 PRO A O 1
ATOM 1024 N N . ASP A 1 133 ? 10.266 19.906 -10.398 1 96.94 133 ASP A N 1
ATOM 1025 C CA . ASP A 1 133 ? 9.422 19.141 -11.312 1 96.94 133 ASP A CA 1
ATOM 1026 C C . ASP A 1 133 ? 9.586 17.641 -11.078 1 96.94 133 ASP A C 1
ATOM 1028 O O . ASP A 1 133 ? 8.641 16.875 -11.266 1 96.94 133 ASP A O 1
ATOM 1032 N N . HIS A 1 134 ? 10.758 17.234 -10.656 1 97.94 134 HIS A N 1
ATOM 1033 C CA . HIS A 1 134 ? 11.023 15.797 -10.547 1 97.94 134 HIS A CA 1
ATOM 1034 C C . HIS A 1 134 ? 10.508 15.242 -9.227 1 97.94 134 HIS A C 1
ATOM 1036 O O . HIS A 1 134 ? 10.586 14.039 -8.977 1 97.94 134 HIS A O 1
ATOM 1042 N N . ILE A 1 135 ? 10.078 16.109 -8.336 1 98.81 135 ILE A N 1
ATOM 1043 C CA . ILE A 1 135 ? 9.461 15.68 -7.086 1 98.81 135 ILE A CA 1
ATOM 1044 C C . ILE A 1 135 ? 7.941 15.727 -7.211 1 98.81 135 ILE A C 1
ATOM 1046 O O . ILE A 1 135 ? 7.355 16.812 -7.316 1 98.81 135 ILE A O 1
ATOM 1050 N N . ARG A 1 136 ? 7.293 14.594 -7.129 1 98.75 136 ARG A N 1
ATOM 1051 C CA . ARG A 1 136 ? 5.855 14.453 -7.359 1 98.75 136 ARG A CA 1
ATOM 1052 C C . ARG A 1 136 ? 5.105 14.273 -6.047 1 98.75 136 ARG A C 1
ATOM 1054 O O . ARG A 1 136 ? 5.375 13.336 -5.293 1 98.75 136 ARG A O 1
ATOM 1061 N N . PRO A 1 137 ? 4.148 15.188 -5.77 1 98.94 137 PRO A N 1
ATOM 1062 C CA . PRO A 1 137 ? 3.312 14.938 -4.598 1 98.94 137 PRO A CA 1
ATOM 1063 C C . PRO A 1 137 ? 2.475 13.672 -4.73 1 98.94 137 PRO A C 1
ATOM 1065 O O . PRO A 1 137 ? 1.941 13.391 -5.809 1 98.94 137 PRO A O 1
ATOM 1068 N N . PHE A 1 138 ? 2.355 12.969 -3.684 1 98.94 138 PHE A N 1
ATOM 1069 C CA . PHE A 1 138 ? 1.639 11.703 -3.736 1 98.94 138 PHE A CA 1
ATOM 1070 C C . PHE A 1 138 ? 0.436 11.719 -2.801 1 98.94 138 PHE A C 1
ATOM 1072 O O . PHE A 1 138 ? -0.701 11.531 -3.24 1 98.94 138 PHE A O 1
ATOM 1079 N N . ALA A 1 139 ? 0.663 11.969 -1.517 1 98.94 139 ALA A N 1
ATOM 1080 C CA . ALA A 1 139 ? -0.382 11.906 -0.498 1 98.94 139 ALA A CA 1
ATOM 1081 C C . ALA A 1 139 ? -0.023 12.758 0.711 1 98.94 139 ALA A C 1
ATOM 1083 O O . ALA A 1 139 ? 1.137 13.141 0.888 1 98.94 139 ALA A O 1
ATOM 1084 N N . LEU A 1 140 ? -0.99 13.102 1.49 1 98.94 140 LEU A N 1
ATOM 1085 C CA . LEU A 1 140 ? -0.844 13.578 2.861 1 98.94 140 LEU A CA 1
ATOM 1086 C C . LEU A 1 140 ? -1.308 12.516 3.855 1 98.94 140 LEU A C 1
ATOM 1088 O O . LEU A 1 140 ? -2.398 11.961 3.713 1 98.94 140 LEU A O 1
ATOM 1092 N N . ILE A 1 141 ? -0.472 12.219 4.809 1 99 141 ILE A N 1
ATOM 1093 C CA . ILE A 1 141 ? -0.85 11.352 5.918 1 99 141 ILE A CA 1
ATOM 1094 C C . ILE A 1 141 ? -0.855 12.148 7.219 1 99 141 ILE A C 1
ATOM 1096 O O . ILE A 1 141 ? 0.205 12.461 7.77 1 99 141 ILE A O 1
ATOM 1100 N N . SER A 1 142 ? -2.012 12.453 7.695 1 98.94 142 SER A N 1
ATOM 1101 C CA . SER A 1 142 ? -2.158 13.164 8.953 1 98.94 142 SER A CA 1
ATOM 1102 C C . SER A 1 142 ? -2.291 12.203 10.133 1 98.94 142 SER A C 1
ATOM 1104 O O . SER A 1 142 ? -3.053 11.234 10.062 1 98.94 142 SER A O 1
ATOM 1106 N N . VAL A 1 143 ? -1.568 12.492 11.18 1 98.94 143 VAL A N 1
ATOM 1107 C CA . VAL A 1 143 ? -1.474 11.578 12.312 1 98.94 143 VAL A CA 1
ATOM 1108 C C . VAL A 1 143 ? -1.616 12.359 13.617 1 98.94 143 VAL A C 1
ATOM 1110 O O . VAL A 1 143 ? -1.201 13.516 13.703 1 98.94 143 VAL A O 1
ATOM 1113 N N . GLY A 1 144 ? -2.139 11.773 14.586 1 98.94 144 GLY A N 1
ATOM 1114 C CA . GLY A 1 144 ? -2.273 12.258 15.945 1 98.94 144 GLY A CA 1
ATOM 1115 C C . GLY A 1 144 ? -2.906 11.25 16.875 1 98.94 144 GLY A C 1
ATOM 1116 O O . GLY A 1 144 ? -3.277 10.156 16.469 1 98.94 144 GLY A O 1
ATOM 1117 N N . TYR A 1 145 ? -2.881 11.617 18.141 1 98.88 145 TYR A N 1
ATOM 1118 C CA . TYR A 1 145 ? -3.658 10.812 19.062 1 98.88 145 TYR A CA 1
ATOM 1119 C C . TYR A 1 145 ? -5.152 11 18.844 1 98.88 145 TYR A C 1
ATOM 1121 O O . TYR A 1 145 ? -5.637 12.125 18.75 1 98.88 145 TYR A O 1
ATOM 1129 N N . PRO A 1 146 ? -5.84 9.891 18.734 1 98.75 146 PRO A N 1
ATOM 1130 C CA . PRO A 1 146 ? -7.262 9.992 18.391 1 98.75 146 PRO A CA 1
ATOM 1131 C C . PRO A 1 146 ? -8.078 10.727 19.438 1 98.75 146 PRO A C 1
ATOM 1133 O O . PRO A 1 146 ? -7.828 10.57 20.641 1 98.75 146 PRO A O 1
ATOM 1136 N N . ASP A 1 147 ? -9.047 11.484 18.984 1 98.38 147 ASP A N 1
ATOM 1137 C CA . ASP A 1 147 ? -10.047 12.141 19.828 1 98.38 147 ASP A CA 1
ATOM 1138 C C . ASP A 1 147 ? -11.445 11.602 19.531 1 98.38 147 ASP A C 1
ATOM 1140 O O . ASP A 1 147 ? -12.164 12.148 18.688 1 98.38 147 ASP A O 1
ATOM 1144 N N . GLY A 1 148 ? -11.891 10.555 20.219 1 96.88 148 GLY A N 1
ATOM 1145 C CA . GLY A 1 148 ? -13.203 9.961 20.016 1 96.88 148 GLY A CA 1
ATOM 1146 C C . GLY A 1 148 ? -13.18 8.766 19.078 1 96.88 148 GLY A C 1
ATOM 1147 O O . GLY A 1 148 ? -13.414 7.633 19.516 1 96.88 148 GLY A O 1
ATOM 1148 N N . GLN A 1 149 ? -12.953 9.023 17.781 1 96.19 149 GLN A N 1
ATOM 1149 C CA . GLN A 1 149 ? -12.805 7.898 16.859 1 96.19 149 GLN A CA 1
ATOM 1150 C C . GLN A 1 149 ? -11.727 6.934 17.359 1 96.19 149 GLN A C 1
ATOM 1152 O O . GLN A 1 149 ? -10.82 7.328 18.094 1 96.19 149 GLN A O 1
ATOM 1157 N N . LYS A 1 150 ? -11.859 5.715 17 1 96.31 150 LYS A N 1
ATOM 1158 C CA . LYS A 1 150 ? -10.859 4.742 17.422 1 96.31 150 LYS A CA 1
ATOM 1159 C C . LYS A 1 150 ? -10.562 3.74 16.312 1 96.31 150 LYS A C 1
ATOM 1161 O O . LYS A 1 150 ? -11.414 3.48 15.461 1 96.31 150 LYS A O 1
ATOM 1166 N N . ASN A 1 151 ? -9.352 3.266 16.234 1 96.94 151 ASN A N 1
ATOM 1167 C CA . ASN A 1 151 ? -9.055 2.051 15.484 1 96.94 151 ASN A CA 1
ATOM 1168 C C . ASN A 1 151 ? -9.859 0.861 16 1 96.94 151 ASN A C 1
ATOM 1170 O O . ASN A 1 151 ? -9.836 0.555 17.188 1 96.94 151 ASN A O 1
ATOM 1174 N N . GLN A 1 152 ? -10.594 0.278 15.109 1 98 152 GLN A N 1
ATOM 1175 C CA . GLN A 1 152 ? -11.484 -0.813 15.484 1 98 152 GLN A CA 1
ATOM 1176 C C . GLN A 1 152 ? -11.789 -1.711 14.289 1 98 152 GLN A C 1
ATOM 1178 O O . GLN A 1 152 ? -11.734 -1.264 13.141 1 98 152 GLN A O 1
ATOM 1183 N N . PHE A 1 153 ? -12.133 -2.932 14.633 1 97.81 153 PHE A N 1
ATOM 1184 C CA . PHE A 1 153 ? -12.414 -3.895 13.578 1 97.81 153 PHE A CA 1
ATOM 1185 C C . PHE A 1 153 ? -13.773 -3.631 12.953 1 97.81 153 PHE A C 1
ATOM 1187 O O . PHE A 1 153 ? -14.766 -3.461 13.664 1 97.81 153 PHE A O 1
ATOM 1194 N N . ILE A 1 154 ? -13.812 -3.555 11.703 1 97 154 ILE A N 1
ATOM 1195 C CA . ILE A 1 154 ? -15 -3.637 10.867 1 97 154 ILE A CA 1
ATOM 1196 C C . ILE A 1 154 ? -14.797 -4.684 9.773 1 97 154 ILE A C 1
ATOM 1198 O O . ILE A 1 154 ? -13.836 -4.605 9.008 1 97 154 ILE A O 1
ATOM 1202 N N . ASP A 1 155 ? -15.664 -5.648 9.688 1 97.31 155 ASP A N 1
ATOM 1203 C CA . ASP A 1 155 ? -15.492 -6.727 8.719 1 97.31 155 ASP A CA 1
ATOM 1204 C C . ASP A 1 155 ? -15.727 -6.23 7.293 1 97.31 155 ASP A C 1
ATOM 1206 O O . ASP A 1 155 ? -16.844 -5.875 6.926 1 97.31 155 ASP A O 1
ATOM 1210 N N . ARG A 1 156 ? -14.703 -6.328 6.555 1 97.56 156 ARG A N 1
ATOM 1211 C CA . ARG A 1 156 ? -14.773 -5.824 5.188 1 97.56 156 ARG A CA 1
ATOM 1212 C C . ARG A 1 156 ? -14.672 -6.961 4.176 1 97.56 156 ARG A C 1
ATOM 1214 O O . ARG A 1 156 ? -14.609 -6.723 2.969 1 97.56 156 ARG A O 1
ATOM 1221 N N . TYR A 1 157 ? -14.68 -8.148 4.652 1 98.31 157 TYR A N 1
ATOM 1222 C CA . TYR A 1 157 ? -14.531 -9.297 3.762 1 98.31 157 TYR A CA 1
ATOM 1223 C C . TYR A 1 157 ? -15.766 -9.477 2.891 1 98.31 157 TYR A C 1
ATOM 1225 O O . TYR A 1 157 ? -16.891 -9.477 3.393 1 98.31 157 TYR A O 1
ATOM 1233 N N . GLN A 1 158 ? -15.539 -9.594 1.642 1 98.19 158 GLN A N 1
ATOM 1234 C CA . GLN A 1 158 ? -16.578 -9.883 0.664 1 98.19 158 GLN A CA 1
ATOM 1235 C C . GLN A 1 158 ? -16.25 -11.141 -0.135 1 98.19 158 GLN A C 1
ATOM 1237 O O . GLN A 1 158 ? -15.453 -11.094 -1.077 1 98.19 158 GLN A O 1
ATOM 1242 N N . ALA A 1 159 ? -16.922 -12.203 0.096 1 97.69 159 ALA A N 1
ATOM 1243 C CA . ALA A 1 159 ? -16.641 -13.5 -0.518 1 97.69 159 ALA A CA 1
ATOM 1244 C C . ALA A 1 159 ? -16.875 -13.453 -2.023 1 97.69 159 ALA A C 1
ATOM 1246 O O . ALA A 1 159 ? -16.234 -14.172 -2.785 1 97.69 159 ALA A O 1
ATOM 1247 N N . ASP A 1 160 ? -17.828 -12.609 -2.428 1 97.5 160 ASP A N 1
ATOM 1248 C CA . ASP A 1 160 ? -18.188 -12.555 -3.84 1 97.5 160 ASP A CA 1
ATOM 1249 C C . ASP A 1 160 ? -17.094 -11.867 -4.66 1 97.5 160 ASP A C 1
ATOM 1251 O O . ASP A 1 160 ? -17.156 -11.859 -5.891 1 97.5 160 ASP A O 1
ATOM 1255 N N . ARG A 1 161 ? -16.031 -11.328 -4.012 1 97.75 161 ARG A N 1
ATOM 1256 C CA . ARG A 1 161 ? -14.883 -10.727 -4.684 1 97.75 161 ARG A CA 1
ATOM 1257 C C . ARG A 1 161 ? -13.766 -11.742 -4.891 1 97.75 161 ARG A C 1
ATOM 1259 O O . ARG A 1 161 ? -12.695 -11.398 -5.395 1 97.75 161 ARG A O 1
ATOM 1266 N N . VAL A 1 162 ? -13.984 -12.984 -4.477 1 98.75 162 VAL A N 1
ATOM 1267 C CA . VAL A 1 162 ? -12.945 -14.008 -4.523 1 98.75 162 VAL A CA 1
ATOM 1268 C C . VAL A 1 162 ? -13.336 -15.094 -5.52 1 98.75 162 VAL A C 1
ATOM 1270 O O . VAL A 1 162 ? -14.414 -15.68 -5.418 1 98.75 162 VAL A O 1
ATOM 1273 N N . HIS A 1 163 ? -12.5 -15.32 -6.445 1 98.75 163 HIS A N 1
ATOM 1274 C CA . HIS A 1 163 ? -12.609 -16.391 -7.434 1 98.75 163 HIS A CA 1
ATOM 1275 C C . HIS A 1 163 ? -11.469 -17.406 -7.285 1 98.75 163 HIS A C 1
ATOM 1277 O O . HIS A 1 163 ? -10.375 -17.047 -6.848 1 98.75 163 HIS A O 1
ATOM 1283 N N . TYR A 1 164 ? -11.758 -18.656 -7.633 1 98.62 164 TYR A N 1
ATOM 1284 C CA . TYR A 1 164 ? -10.742 -19.688 -7.496 1 98.62 164 TYR A CA 1
ATOM 1285 C C . TYR A 1 164 ? -10.359 -20.266 -8.852 1 98.62 164 TYR A C 1
ATOM 1287 O O . TYR A 1 164 ? -11.227 -20.734 -9.602 1 98.62 164 TYR A O 1
ATOM 1295 N N . GLU A 1 165 ? -9.148 -20.203 -9.227 1 98.75 165 GLU A N 1
ATOM 1296 C CA . GLU A 1 165 ? -8.484 -20.766 -10.406 1 98.75 165 GLU A CA 1
ATOM 1297 C C . GLU A 1 165 ? -8.906 -20.016 -11.672 1 98.75 165 GLU A C 1
ATOM 1299 O O . GLU A 1 165 ? -8.102 -19.844 -12.586 1 98.75 165 GLU A O 1
ATOM 1304 N N . THR A 1 166 ? -10.086 -19.641 -11.766 1 98.25 166 THR A N 1
ATOM 1305 C CA . THR A 1 166 ? -10.633 -18.953 -12.93 1 98.25 166 THR A CA 1
ATOM 1306 C C . THR A 1 166 ? -11.453 -17.734 -12.508 1 98.25 166 THR A C 1
ATOM 1308 O O . THR A 1 166 ? -11.797 -17.594 -11.328 1 98.25 166 THR A O 1
ATOM 1311 N N . TRP A 1 167 ? -11.672 -16.781 -13.461 1 97.38 167 TRP A N 1
ATOM 1312 C CA . TRP A 1 167 ? -12.562 -15.648 -13.227 1 97.38 167 TRP A CA 1
ATOM 1313 C C . TRP A 1 167 ? -14.016 -16.094 -13.18 1 97.38 167 TRP A C 1
ATOM 1315 O O . TRP A 1 167 ? -14.805 -15.594 -12.383 1 97.38 167 TRP A O 1
ATOM 1325 N N . ASN A 1 168 ? -14.484 -17.047 -14.148 1 80.81 168 ASN A N 1
ATOM 1326 C CA . ASN A 1 168 ? -15.836 -17.578 -14.305 1 80.81 168 ASN A CA 1
ATOM 1327 C C . ASN A 1 168 ? -16.031 -18.859 -13.484 1 80.81 168 ASN A C 1
ATOM 1329 O O . ASN A 1 168 ? -15.086 -19.609 -13.273 1 80.81 168 ASN A O 1
ATOM 1333 N N . MET B 1 1 ? 5.102 -3.268 15.531 1 70.75 1 MET B N 1
ATOM 1334 C CA . MET B 1 1 ? 4.777 -4.266 14.516 1 70.75 1 MET B CA 1
ATOM 1335 C C . MET B 1 1 ? 6.035 -4.738 13.797 1 70.75 1 MET B C 1
ATOM 1337 O O . MET B 1 1 ? 6.707 -3.945 13.133 1 70.75 1 MET B O 1
ATOM 1341 N N . GLU B 1 2 ? 6.355 -6.02 13.945 1 89.94 2 GLU B N 1
ATOM 1342 C CA . GLU B 1 2 ? 7.609 -6.602 13.477 1 89.94 2 GLU B CA 1
ATOM 1343 C C . GLU B 1 2 ? 7.535 -6.957 12 1 89.94 2 GLU B C 1
ATOM 1345 O O . GLU B 1 2 ? 8.539 -6.887 11.281 1 89.94 2 GLU B O 1
ATOM 1350 N N . GLU B 1 3 ? 6.316 -7.152 11.469 1 97.88 3 GLU B N 1
ATOM 1351 C CA . GLU B 1 3 ? 6.168 -7.68 10.117 1 97.88 3 GLU B CA 1
ATOM 1352 C C . GLU B 1 3 ? 6.633 -6.664 9.078 1 97.88 3 GLU B C 1
ATOM 1354 O O . GLU B 1 3 ? 7.281 -7.027 8.094 1 97.88 3 GLU B O 1
ATOM 1359 N N . ILE B 1 4 ? 6.363 -5.352 9.305 1 98.62 4 ILE B N 1
ATOM 1360 C CA . ILE B 1 4 ? 6.777 -4.297 8.391 1 98.62 4 ILE B CA 1
ATOM 1361 C C . ILE B 1 4 ? 8.297 -4.316 8.227 1 98.62 4 ILE B C 1
ATOM 1363 O O . ILE B 1 4 ? 8.812 -4.141 7.117 1 98.62 4 ILE B O 1
ATOM 1367 N N . PHE B 1 5 ? 8.922 -4.574 9.234 1 98.44 5 PHE B N 1
ATOM 1368 C CA . PHE B 1 5 ? 10.367 -4.367 9.25 1 98.44 5 PHE B CA 1
ATOM 1369 C C . PHE B 1 5 ? 11.102 -5.598 8.727 1 98.44 5 PHE B C 1
ATOM 1371 O O . PHE B 1 5 ? 12.195 -5.484 8.18 1 98.44 5 PHE B O 1
ATOM 1378 N N . ILE B 1 6 ? 10.531 -6.742 8.828 1 98.31 6 ILE B N 1
ATOM 1379 C CA . ILE B 1 6 ? 11.289 -7.938 8.461 1 98.31 6 ILE B CA 1
ATOM 1380 C C . ILE B 1 6 ? 10.828 -8.438 7.098 1 98.31 6 ILE B C 1
ATOM 1382 O O . ILE B 1 6 ? 11.461 -9.312 6.504 1 98.31 6 ILE B O 1
ATOM 1386 N N . ARG B 1 7 ? 9.672 -7.961 6.555 1 98.56 7 ARG B N 1
ATOM 1387 C CA . ARG B 1 7 ? 9.18 -8.453 5.273 1 98.56 7 ARG B CA 1
ATOM 1388 C C . ARG B 1 7 ? 10.219 -8.266 4.176 1 98.56 7 ARG B C 1
ATOM 1390 O O . ARG B 1 7 ? 10.75 -7.164 4 1 98.56 7 ARG B O 1
ATOM 1397 N N . ARG B 1 8 ? 10.516 -9.266 3.461 1 98.5 8 ARG B N 1
ATOM 1398 C CA . ARG B 1 8 ? 11.336 -9.289 2.254 1 98.5 8 ARG B CA 1
ATOM 1399 C C . ARG B 1 8 ? 10.617 -10 1.114 1 98.5 8 ARG B C 1
ATOM 1401 O O . ARG B 1 8 ? 9.695 -10.781 1.349 1 98.5 8 ARG B O 1
ATOM 1408 N N . SER B 1 9 ? 11.078 -9.625 -0.117 1 98.69 9 SER B N 1
ATOM 1409 C CA . SER B 1 9 ? 10.586 -10.43 -1.233 1 98.69 9 SER B CA 1
ATOM 1410 C C . SER B 1 9 ? 11.18 -11.828 -1.214 1 98.69 9 SER B C 1
ATOM 1412 O O . SER B 1 9 ? 12.398 -11.992 -1.321 1 98.69 9 SER B O 1
ATOM 1414 N N . ILE B 1 10 ? 10.352 -12.797 -1 1 98.81 10 ILE B N 1
ATOM 1415 C CA . ILE B 1 10 ? 10.734 -14.203 -1.027 1 98.81 10 ILE B CA 1
ATOM 1416 C C . ILE B 1 10 ? 10.359 -14.812 -2.373 1 98.81 10 ILE B C 1
ATOM 1418 O O . ILE B 1 10 ? 9.203 -14.742 -2.791 1 98.81 10 ILE B O 1
ATOM 1422 N N . ARG B 1 11 ? 11.336 -15.445 -3.043 1 98.5 11 ARG B N 1
ATOM 1423 C CA . ARG B 1 11 ? 11.117 -15.852 -4.426 1 98.5 11 ARG B CA 1
ATOM 1424 C C . ARG B 1 11 ? 11.359 -17.344 -4.605 1 98.5 11 ARG B C 1
ATOM 1426 O O . ARG B 1 11 ? 11.273 -17.859 -5.719 1 98.5 11 ARG B O 1
ATOM 1433 N N . LYS B 1 12 ? 11.742 -18.016 -3.598 1 98.31 12 LYS B N 1
ATOM 1434 C CA . LYS B 1 12 ? 11.906 -19.469 -3.572 1 98.31 12 LYS B CA 1
ATOM 1435 C C . LYS B 1 12 ? 11.039 -20.109 -2.486 1 98.31 12 LYS B C 1
ATOM 1437 O O . LYS B 1 12 ? 11.102 -19.703 -1.324 1 98.31 12 LYS B O 1
ATOM 1442 N N . PHE B 1 13 ? 10.336 -21.141 -2.816 1 98.62 13 PHE B N 1
ATOM 1443 C CA . PHE B 1 13 ? 9.352 -21.719 -1.907 1 98.62 13 PHE B CA 1
ATOM 1444 C C . PHE B 1 13 ? 9.547 -23.219 -1.783 1 98.62 13 PHE B C 1
ATOM 1446 O O . PHE B 1 13 ? 9.984 -23.875 -2.732 1 98.62 13 PHE B O 1
ATOM 1453 N N . LYS B 1 14 ? 9.227 -23.688 -0.651 1 98.56 14 LYS B N 1
ATOM 1454 C CA . LYS B 1 14 ? 9.117 -25.125 -0.474 1 98.56 14 LYS B CA 1
ATOM 1455 C C . LYS B 1 14 ? 7.91 -25.688 -1.226 1 98.56 14 LYS B C 1
ATOM 1457 O O . LYS B 1 14 ? 6.988 -24.938 -1.572 1 98.56 14 LYS B O 1
ATOM 1462 N N . ALA B 1 15 ? 7.852 -27.031 -1.447 1 97.06 15 ALA B N 1
ATOM 1463 C CA . ALA B 1 15 ? 6.734 -27.688 -2.121 1 97.06 15 ALA B CA 1
ATOM 1464 C C . ALA B 1 15 ? 5.527 -27.812 -1.191 1 97.06 15 ALA B C 1
ATOM 1466 O O . ALA B 1 15 ? 4.434 -28.172 -1.626 1 97.06 15 ALA B O 1
ATOM 1467 N N . GLN B 1 16 ? 5.566 -27.312 -0.106 1 97.88 16 GLN B N 1
ATOM 1468 C CA . GLN B 1 16 ? 4.516 -27.391 0.907 1 97.88 16 GLN B CA 1
ATOM 1469 C C . GLN B 1 16 ? 3.346 -26.469 0.56 1 97.88 16 GLN B C 1
ATOM 1471 O O . GLN B 1 16 ? 3.543 -25.312 0.223 1 97.88 16 GLN B O 1
ATOM 1476 N N . GLU B 1 17 ? 2.121 -27.062 0.597 1 98.44 17 GLU B N 1
ATOM 1477 C CA . GLU B 1 17 ? 0.913 -26.281 0.35 1 98.44 17 GLU B CA 1
ATOM 1478 C C . GLU B 1 17 ? 0.645 -25.312 1.492 1 98.44 17 GLU B C 1
ATOM 1480 O O . GLU B 1 17 ? 1.073 -25.531 2.625 1 98.44 17 GLU B O 1
ATOM 1485 N N . VAL B 1 18 ? 0.018 -24.25 1.16 1 98.88 18 VAL B N 1
ATOM 1486 C CA . VAL B 1 18 ? -0.453 -23.297 2.172 1 98.88 18 VAL B CA 1
ATOM 1487 C C . VAL B 1 18 ? -1.85 -23.703 2.641 1 98.88 18 VAL B C 1
ATOM 1489 O O . VAL B 1 18 ? -2.715 -24.031 1.825 1 98.88 18 VAL B O 1
ATOM 1492 N N . GLU B 1 19 ? -2.107 -23.688 3.857 1 98.75 19 GLU B N 1
ATOM 1493 C CA . GLU B 1 19 ? -3.379 -24.094 4.445 1 98.75 19 GLU B CA 1
ATOM 1494 C C . GLU B 1 19 ? -4.512 -23.172 4.008 1 98.75 19 GLU B C 1
ATOM 1496 O O . GLU B 1 19 ? -4.328 -21.953 3.92 1 98.75 19 GLU B O 1
ATOM 1501 N N . PRO B 1 20 ? -5.699 -23.781 3.805 1 98.56 20 PRO B N 1
ATOM 1502 C CA . PRO B 1 20 ? -6.84 -22.969 3.375 1 98.56 20 PRO B CA 1
ATOM 1503 C C . PRO B 1 20 ? -7.148 -21.828 4.344 1 98.56 20 PRO B C 1
ATOM 1505 O O . PRO B 1 20 ? -7.531 -20.734 3.914 1 98.56 20 PRO B O 1
ATOM 1508 N N . GLU B 1 21 ? -7.004 -22.047 5.594 1 98.56 21 GLU B N 1
ATOM 1509 C CA . GLU B 1 21 ? -7.285 -21.016 6.586 1 98.56 21 GLU B CA 1
ATOM 1510 C C . GLU B 1 21 ? -6.352 -19.828 6.414 1 98.56 21 GLU B C 1
ATOM 1512 O O . GLU B 1 21 ? -6.754 -18.672 6.641 1 98.56 21 GLU B O 1
ATOM 1517 N N . LYS B 1 22 ? -5.105 -20.078 6.078 1 98.75 22 LYS B N 1
ATOM 1518 C CA . LYS B 1 22 ? -4.152 -19 5.855 1 98.75 22 LYS B CA 1
ATOM 1519 C C . LYS B 1 22 ? -4.492 -18.219 4.586 1 98.75 22 LYS B C 1
ATOM 1521 O O . LYS B 1 22 ? -4.328 -17 4.539 1 98.75 22 LYS B O 1
ATOM 1526 N N . ILE B 1 23 ? -4.965 -18.938 3.562 1 98.94 23 ILE B N 1
ATOM 1527 C CA . ILE B 1 23 ? -5.414 -18.281 2.342 1 98.94 23 ILE B CA 1
ATOM 1528 C C . ILE B 1 23 ? -6.539 -17.297 2.668 1 98.94 23 ILE B C 1
ATOM 1530 O O . ILE B 1 23 ? -6.523 -16.141 2.215 1 98.94 23 ILE B O 1
ATOM 1534 N N . ASP B 1 24 ? -7.445 -17.75 3.451 1 98.75 24 ASP B N 1
ATOM 1535 C CA . ASP B 1 24 ? -8.555 -16.906 3.871 1 98.75 24 ASP B CA 1
ATOM 1536 C C . ASP B 1 24 ? -8.055 -15.672 4.625 1 98.75 24 ASP B C 1
ATOM 1538 O O . ASP B 1 24 ? -8.516 -14.555 4.383 1 98.75 24 ASP B O 1
ATOM 1542 N N . LYS B 1 25 ? -7.141 -15.844 5.531 1 98.75 25 LYS B N 1
ATOM 1543 C CA . LYS B 1 25 ? -6.598 -14.742 6.32 1 98.75 25 LYS B CA 1
ATOM 1544 C C . LYS B 1 25 ? -5.891 -13.727 5.434 1 98.75 25 LYS B C 1
ATOM 1546 O O . LYS B 1 25 ? -5.957 -12.516 5.684 1 98.75 25 LYS B O 1
ATOM 1551 N N . LEU B 1 26 ? -5.195 -14.188 4.418 1 98.94 26 LEU B N 1
ATOM 1552 C CA . LEU B 1 26 ? -4.516 -13.297 3.48 1 98.94 26 LEU B CA 1
ATOM 1553 C C . LEU B 1 26 ? -5.52 -12.43 2.73 1 98.94 26 LEU B C 1
ATOM 1555 O O . LEU B 1 26 ? -5.309 -11.227 2.57 1 98.94 26 LEU B O 1
ATOM 1559 N N . LEU B 1 27 ? -6.617 -13.047 2.303 1 98.94 27 LEU B N 1
ATOM 1560 C CA . LEU B 1 27 ? -7.66 -12.32 1.586 1 98.94 27 LEU B CA 1
ATOM 1561 C C . LEU B 1 27 ? -8.344 -11.312 2.5 1 98.94 27 LEU B C 1
ATOM 1563 O O . LEU B 1 27 ? -8.617 -10.18 2.09 1 98.94 27 LEU B O 1
ATOM 1567 N N . ARG B 1 28 ? -8.609 -11.703 3.709 1 98.81 28 ARG B N 1
ATOM 1568 C CA . ARG B 1 28 ? -9.219 -10.797 4.68 1 98.81 28 ARG B CA 1
ATOM 1569 C C . ARG B 1 28 ? -8.305 -9.609 4.965 1 98.81 28 ARG B C 1
ATOM 1571 O O . ARG B 1 28 ? -8.773 -8.469 5.059 1 98.81 28 ARG B O 1
ATOM 1578 N N . ALA B 1 29 ? -7.023 -9.852 5.086 1 98.88 29 ALA B N 1
ATOM 1579 C CA . ALA B 1 29 ? -6.066 -8.773 5.305 1 98.88 29 ALA B CA 1
ATOM 1580 C C . ALA B 1 29 ? -6.07 -7.793 4.137 1 98.88 29 ALA B C 1
ATOM 1582 O O . ALA B 1 29 ? -6.094 -6.574 4.34 1 98.88 29 ALA B O 1
ATOM 1583 N N . ALA B 1 30 ? -6.074 -8.312 2.943 1 98.94 30 ALA B N 1
ATOM 1584 C CA . ALA B 1 30 ? -6.078 -7.457 1.758 1 98.94 30 ALA B CA 1
ATOM 1585 C C . ALA B 1 30 ? -7.305 -6.547 1.745 1 98.94 30 ALA B C 1
ATOM 1587 O O . ALA B 1 30 ? -7.188 -5.344 1.499 1 98.94 30 ALA B O 1
ATOM 1588 N N . MET B 1 31 ? -8.445 -7.094 2.076 1 98.88 31 MET B N 1
ATOM 1589 C CA . MET B 1 31 ? -9.703 -6.371 1.937 1 98.88 31 MET B CA 1
ATOM 1590 C C . MET B 1 31 ? -9.914 -5.402 3.094 1 98.88 31 MET B C 1
ATOM 1592 O O . MET B 1 31 ? -10.852 -4.609 3.084 1 98.88 31 MET B O 1
ATOM 1596 N N . GLN B 1 32 ? -9 -5.422 4.086 1 98.81 32 GLN B N 1
ATOM 1597 C CA . GLN B 1 32 ? -9.047 -4.453 5.176 1 98.81 32 GLN B CA 1
ATOM 1598 C C . GLN B 1 32 ? -8.352 -3.15 4.785 1 98.81 32 GLN B C 1
ATOM 1600 O O . GLN B 1 32 ? -8.383 -2.176 5.539 1 98.81 32 GLN B O 1
ATOM 1605 N N . ALA B 1 33 ? -7.754 -3.109 3.602 1 98.88 33 ALA B N 1
ATOM 1606 C CA . ALA B 1 33 ? -6.992 -1.941 3.16 1 98.88 33 ALA B CA 1
ATOM 1607 C C . ALA B 1 33 ? -7.898 -0.72 3.025 1 98.88 33 ALA B C 1
ATOM 1609 O O . ALA B 1 33 ? -9.094 -0.852 2.762 1 98.88 33 ALA B O 1
ATOM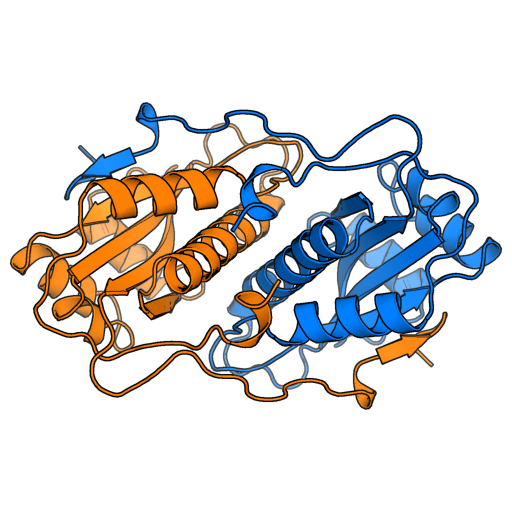 1610 N N . PRO B 1 34 ? -7.359 0.512 3.324 1 98.81 34 PRO B N 1
ATOM 1611 C CA . PRO B 1 34 ? -8.102 1.709 2.914 1 98.81 34 PRO B CA 1
ATOM 1612 C C . PRO B 1 34 ? -8.266 1.809 1.4 1 98.81 34 PRO B C 1
ATOM 1614 O O . PRO B 1 34 ? -7.527 1.165 0.65 1 98.81 34 PRO B O 1
ATOM 1617 N N . SER B 1 35 ? -9.25 2.525 0.975 1 98.69 35 SER B N 1
ATOM 1618 C CA . SER B 1 35 ? -9.469 2.855 -0.429 1 98.69 35 SER B CA 1
ATOM 1619 C C . SER B 1 35 ? -10.117 4.227 -0.581 1 98.69 35 SER B C 1
ATOM 1621 O O . SER B 1 35 ? -10.797 4.699 0.33 1 98.69 35 SER B O 1
ATOM 1623 N N . ALA B 1 36 ? -9.766 4.879 -1.696 1 98.56 36 ALA B N 1
ATOM 1624 C CA . ALA B 1 36 ? -10.328 6.199 -1.971 1 98.56 36 ALA B CA 1
ATOM 1625 C C . ALA B 1 36 ? -11.852 6.164 -1.901 1 98.56 36 ALA B C 1
ATOM 1627 O O . ALA B 1 36 ? -12.492 5.324 -2.537 1 98.56 36 ALA B O 1
ATOM 1628 N N . ALA B 1 37 ? -12.383 7.078 -0.995 1 97.94 37 ALA B N 1
ATOM 1629 C CA . ALA B 1 37 ? -13.828 7.164 -0.815 1 97.94 37 ALA B CA 1
ATOM 1630 C C . ALA B 1 37 ? -14.422 5.809 -0.433 1 97.94 37 ALA B C 1
ATOM 1632 O O . ALA B 1 37 ? -15.578 5.527 -0.727 1 97.94 37 ALA B O 1
ATOM 1633 N N . ASN B 1 38 ? -13.594 4.949 0.11 1 97.81 38 ASN B N 1
ATOM 1634 C CA . ASN B 1 38 ? -14.008 3.615 0.528 1 97.81 38 ASN B CA 1
ATOM 1635 C C . ASN B 1 38 ? -14.609 2.824 -0.631 1 97.81 38 ASN B C 1
ATOM 1637 O O . ASN B 1 38 ? -15.562 2.072 -0.447 1 97.81 38 ASN B O 1
ATOM 1641 N N . GLN B 1 39 ? -14.023 2.949 -1.833 1 98.31 39 GLN B N 1
ATOM 1642 C CA . GLN B 1 39 ? -14.617 2.361 -3.029 1 98.31 39 GLN B CA 1
ATOM 1643 C C . GLN B 1 39 ? -14.312 0.868 -3.117 1 98.31 39 GLN B C 1
ATOM 1645 O O . GLN B 1 39 ? -14.992 0.131 -3.838 1 98.31 39 GLN B O 1
ATOM 1650 N N . GLN B 1 40 ? -13.328 0.349 -2.465 1 98.25 40 GLN B N 1
ATOM 1651 C CA . GLN B 1 40 ? -13.031 -1.075 -2.336 1 98.25 40 GLN B CA 1
ATOM 1652 C C . GLN B 1 40 ? -13.102 -1.774 -3.689 1 98.25 40 GLN B C 1
ATOM 1654 O O . GLN B 1 40 ? -13.891 -2.707 -3.873 1 98.25 40 GLN B O 1
ATOM 1659 N N . PRO B 1 41 ? -12.141 -1.426 -4.566 1 98.69 41 PRO B N 1
ATOM 1660 C CA . PRO B 1 41 ? -12.258 -1.875 -5.957 1 98.69 41 PRO B CA 1
ATOM 1661 C C . PRO B 1 41 ? -11.766 -3.309 -6.156 1 98.69 41 PRO B C 1
ATOM 1663 O O . PRO B 1 41 ? -11.828 -3.836 -7.27 1 98.69 41 PRO B O 1
ATOM 1666 N N . TRP B 1 42 ? -11.375 -4.004 -5.227 1 98.75 42 TRP B N 1
ATOM 1667 C CA . TRP B 1 42 ? -10.547 -5.195 -5.359 1 98.75 42 TRP B CA 1
ATOM 1668 C C . TRP B 1 42 ? -11.398 -6.41 -5.715 1 98.75 42 TRP B C 1
ATOM 1670 O O . TRP B 1 42 ? -12.523 -6.555 -5.234 1 98.75 42 TRP B O 1
ATOM 1680 N N . GLU B 1 43 ? -10.859 -7.227 -6.574 1 98.75 43 GLU B N 1
ATOM 1681 C CA . GLU B 1 43 ? -11.188 -8.617 -6.891 1 98.75 43 GLU B CA 1
ATOM 1682 C C . GLU B 1 43 ? -9.945 -9.508 -6.797 1 98.75 43 GLU B C 1
ATOM 1684 O O . GLU B 1 43 ? -8.82 -9.039 -6.973 1 98.75 43 GLU B O 1
ATOM 1689 N N . PHE B 1 44 ? -10.164 -10.766 -6.5 1 98.94 44 PHE B N 1
ATOM 1690 C CA . PHE B 1 44 ? -9.047 -11.688 -6.383 1 98.94 44 PHE B CA 1
ATOM 1691 C C . PHE B 1 44 ? -9.344 -12.992 -7.109 1 98.94 44 PHE B C 1
ATOM 1693 O O . PHE B 1 44 ? -10.461 -13.508 -7.043 1 98.94 44 PHE B O 1
ATOM 1700 N N . ILE B 1 45 ? -8.398 -13.492 -7.809 1 99 45 ILE B N 1
ATOM 1701 C CA . ILE B 1 45 ? -8.383 -14.898 -8.188 1 99 45 ILE B CA 1
ATOM 1702 C C . ILE B 1 45 ? -7.309 -15.641 -7.395 1 99 45 ILE B C 1
ATOM 1704 O O . ILE B 1 45 ? -6.148 -15.219 -7.371 1 99 45 ILE B O 1
ATOM 1708 N N . VAL B 1 46 ? -7.703 -16.672 -6.711 1 98.94 46 VAL B N 1
ATOM 1709 C CA . VAL B 1 46 ? -6.789 -17.531 -5.977 1 98.94 46 VAL B CA 1
ATOM 1710 C C . VAL B 1 46 ? -6.402 -18.734 -6.844 1 98.94 46 VAL B C 1
ATOM 1712 O O . VAL B 1 46 ? -7.262 -19.5 -7.266 1 98.94 46 VAL B O 1
ATOM 1715 N N . VAL B 1 47 ? -5.121 -18.891 -7.109 1 98.94 47 VAL B N 1
ATOM 1716 C CA . VAL B 1 47 ? -4.668 -19.969 -8 1 98.94 47 VAL B CA 1
ATOM 1717 C C . VAL B 1 47 ? -3.711 -20.891 -7.25 1 98.94 47 VAL B C 1
ATOM 1719 O O . VAL B 1 47 ? -2.693 -20.438 -6.719 1 98.94 47 VAL B O 1
ATOM 1722 N N . GLN B 1 48 ? -3.959 -22.156 -7.211 1 98.75 48 GLN B N 1
ATOM 1723 C CA . GLN B 1 48 ? -3.121 -23.156 -6.566 1 98.75 48 GLN B CA 1
ATOM 1724 C C . GLN B 1 48 ? -2.783 -24.297 -7.531 1 98.75 48 GLN B C 1
ATOM 1726 O O . GLN B 1 48 ? -1.839 -25.047 -7.297 1 98.75 48 GLN B O 1
ATOM 1731 N N . ASP B 1 49 ? -3.631 -24.391 -8.57 1 98.5 49 ASP B N 1
ATOM 1732 C CA . ASP B 1 49 ? -3.406 -25.438 -9.555 1 98.5 49 ASP B CA 1
ATOM 1733 C C . ASP B 1 49 ? -2.049 -25.281 -10.234 1 98.5 49 ASP B C 1
ATOM 1735 O O . ASP B 1 49 ? -1.747 -24.219 -10.781 1 98.5 49 ASP B O 1
ATOM 1739 N N . LYS B 1 50 ? -1.264 -26.328 -10.312 1 98.25 50 LYS B N 1
ATOM 1740 C CA . LYS B 1 50 ? 0.117 -26.25 -10.781 1 98.25 50 LYS B CA 1
ATOM 1741 C C . LYS B 1 50 ? 0.174 -25.891 -12.258 1 98.25 50 LYS B C 1
ATOM 1743 O O . LYS B 1 50 ? 1.087 -25.188 -12.695 1 98.25 50 LYS B O 1
ATOM 1748 N N . GLU B 1 51 ? -0.674 -26.406 -13.008 1 98.56 51 GLU B N 1
ATOM 1749 C CA . GLU B 1 51 ? -0.698 -26.062 -14.422 1 98.56 51 GLU B CA 1
ATOM 1750 C C . GLU B 1 51 ? -1.021 -24.594 -14.633 1 98.56 51 GLU B C 1
ATOM 1752 O O . GLU B 1 51 ? -0.409 -23.922 -15.469 1 98.56 51 GLU B O 1
ATOM 1757 N N . ARG B 1 52 ? -2.002 -24.047 -13.938 1 98.5 52 ARG B N 1
ATOM 1758 C CA . ARG B 1 52 ? -2.369 -22.641 -14.055 1 98.5 52 ARG B CA 1
ATOM 1759 C C . ARG B 1 52 ? -1.262 -21.75 -13.516 1 98.5 52 ARG B C 1
ATOM 1761 O O . ARG B 1 52 ? -0.996 -20.688 -14.078 1 98.5 52 ARG B O 1
ATOM 1768 N N . LEU B 1 53 ? -0.678 -22.188 -12.414 1 98.88 53 LEU B N 1
ATOM 1769 C CA . LEU B 1 53 ? 0.473 -21.438 -11.922 1 98.88 53 LEU B CA 1
ATOM 1770 C C . LEU B 1 53 ? 1.568 -21.359 -12.977 1 98.88 53 LEU B C 1
ATOM 1772 O O . LEU B 1 53 ? 2.205 -20.312 -13.141 1 98.88 53 LEU B O 1
ATOM 1776 N N . ALA B 1 54 ? 1.804 -22.453 -13.68 1 98.88 54 ALA B N 1
ATOM 1777 C CA . ALA B 1 54 ? 2.789 -22.453 -14.758 1 98.88 54 ALA B CA 1
ATOM 1778 C C . ALA B 1 54 ? 2.398 -21.484 -15.859 1 98.88 54 ALA B C 1
ATOM 1780 O O . ALA B 1 54 ? 3.262 -20.844 -16.469 1 98.88 54 ALA B O 1
ATOM 1781 N N . GLN B 1 55 ? 1.124 -21.438 -16.203 1 98.88 55 GLN B N 1
ATOM 1782 C CA . GLN B 1 55 ? 0.645 -20.484 -17.203 1 98.88 55 GLN B CA 1
ATOM 1783 C C . GLN B 1 55 ? 0.848 -19.047 -16.734 1 98.88 55 GLN B C 1
ATOM 1785 O O . GLN B 1 55 ? 1.24 -18.172 -17.516 1 98.88 55 GLN B O 1
ATOM 1790 N N . ILE B 1 56 ? 0.542 -18.75 -15.453 1 98.94 56 ILE B N 1
ATOM 1791 C CA . ILE B 1 56 ? 0.767 -17.438 -14.875 1 98.94 56 ILE B CA 1
ATOM 1792 C C . ILE B 1 56 ? 2.238 -17.047 -15.016 1 98.94 56 ILE B C 1
ATOM 1794 O O . ILE B 1 56 ? 2.559 -15.906 -15.352 1 98.94 56 ILE B O 1
ATOM 1798 N N . ALA B 1 57 ? 3.123 -18 -14.797 1 98.94 57 ALA B N 1
ATOM 1799 C CA . ALA B 1 57 ? 4.566 -17.766 -14.844 1 98.94 57 ALA B CA 1
ATOM 1800 C C . ALA B 1 57 ? 4.992 -17.266 -16.219 1 98.94 57 ALA B C 1
ATOM 1802 O O . ALA B 1 57 ? 6.047 -16.641 -16.359 1 98.94 57 ALA B O 1
ATOM 1803 N N . GLU B 1 58 ? 4.195 -17.484 -17.219 1 98.81 58 GLU B N 1
ATOM 1804 C CA . GLU B 1 58 ? 4.539 -17.141 -18.594 1 98.81 58 GLU B CA 1
ATOM 1805 C C . GLU B 1 58 ? 3.994 -15.766 -18.969 1 98.81 58 GLU B C 1
ATOM 1807 O O . GLU B 1 58 ? 4.285 -15.25 -20.047 1 98.81 58 GLU B O 1
ATOM 1812 N N . THR B 1 59 ? 3.264 -15.125 -18.109 1 98.88 59 THR B N 1
ATOM 1813 C CA . THR B 1 59 ? 2.639 -13.852 -18.453 1 98.88 59 THR B CA 1
ATOM 1814 C C . THR B 1 59 ? 3.678 -12.734 -18.484 1 98.88 59 THR B C 1
ATOM 1816 O O . THR B 1 59 ? 3.412 -11.656 -19.016 1 98.88 59 THR B O 1
ATOM 1819 N N . SER B 1 60 ? 4.75 -12.922 -17.891 1 98.62 60 SER B N 1
ATOM 1820 C CA . SER B 1 60 ? 5.844 -11.953 -17.828 1 98.62 60 SER B CA 1
ATOM 1821 C C . SER B 1 60 ? 7.188 -12.656 -17.641 1 98.62 60 SER B C 1
ATOM 1823 O O . SER B 1 60 ? 7.27 -13.688 -16.984 1 98.62 60 SER B O 1
ATOM 1825 N N . PRO B 1 61 ? 8.297 -12.148 -18.188 1 97.81 61 PRO B N 1
ATOM 1826 C CA . PRO B 1 61 ? 9.609 -12.719 -17.906 1 97.81 61 PRO B CA 1
ATOM 1827 C C . PRO B 1 61 ? 9.984 -12.656 -16.422 1 97.81 61 PRO B C 1
ATOM 1829 O O . PRO B 1 61 ? 10.859 -13.398 -15.977 1 97.81 61 PRO B O 1
ATOM 1832 N N . TYR B 1 62 ? 9.344 -11.836 -15.672 1 96.94 62 TYR B N 1
ATOM 1833 C CA . TYR B 1 62 ? 9.672 -11.625 -14.273 1 96.94 62 TYR B CA 1
ATOM 1834 C C . TYR B 1 62 ? 8.773 -12.453 -13.367 1 96.94 62 TYR B C 1
ATOM 1836 O O . TYR B 1 62 ? 8.93 -12.445 -12.141 1 96.94 62 TYR B O 1
ATOM 1844 N N . ALA B 1 63 ? 7.859 -13.258 -13.938 1 98.69 63 ALA B N 1
ATOM 1845 C CA . ALA B 1 63 ? 6.859 -13.953 -13.133 1 98.69 63 ALA B CA 1
ATOM 1846 C C . ALA B 1 63 ? 7.152 -15.453 -13.07 1 98.69 63 ALA B C 1
ATOM 1848 O O . ALA B 1 63 ? 6.312 -16.234 -12.617 1 98.69 63 ALA B O 1
ATOM 1849 N N . LYS B 1 64 ? 8.312 -15.945 -13.477 1 98.56 64 LYS B N 1
ATOM 1850 C CA . LYS B 1 64 ? 8.633 -17.359 -13.625 1 98.56 64 LYS B CA 1
ATOM 1851 C C . LYS B 1 64 ? 8.477 -18.109 -12.305 1 98.56 64 LYS B C 1
ATOM 1853 O O . LYS B 1 64 ? 8.062 -19.266 -12.281 1 98.56 64 LYS B O 1
ATOM 1858 N N . LEU B 1 65 ? 8.844 -17.453 -11.242 1 98.31 65 LEU B N 1
ATOM 1859 C CA . LEU B 1 65 ? 8.836 -18.109 -9.938 1 98.31 65 LEU B CA 1
ATOM 1860 C C . LEU B 1 65 ? 7.418 -18.469 -9.523 1 98.31 65 LEU B C 1
ATOM 1862 O O . LEU B 1 65 ? 7.227 -19.281 -8.609 1 98.31 65 LEU B O 1
ATOM 1866 N N . ALA B 1 66 ? 6.391 -17.812 -10.094 1 98.81 66 ALA B N 1
ATOM 1867 C CA . ALA B 1 66 ? 5.004 -18.109 -9.742 1 98.81 66 ALA B CA 1
ATOM 1868 C C . ALA B 1 66 ? 4.695 -19.594 -9.93 1 98.81 66 ALA B C 1
ATOM 1870 O O . ALA B 1 66 ? 3.865 -20.156 -9.211 1 98.81 66 ALA B O 1
ATOM 1871 N N . ALA B 1 67 ? 5.363 -20.281 -10.875 1 98.81 67 ALA B N 1
ATOM 1872 C CA . ALA B 1 67 ? 5.129 -21.688 -11.172 1 98.81 67 ALA B CA 1
ATOM 1873 C C . ALA B 1 67 ? 5.41 -22.562 -9.953 1 98.81 67 ALA B C 1
ATOM 1875 O O . ALA B 1 67 ? 4.816 -23.625 -9.805 1 98.81 67 ALA B O 1
ATOM 1876 N N . ASN B 1 68 ? 6.266 -22.094 -9.031 1 98.31 68 ASN B N 1
ATOM 1877 C CA . ASN B 1 68 ? 6.695 -22.891 -7.887 1 98.31 68 ASN B CA 1
ATOM 1878 C C . ASN B 1 68 ? 6.094 -22.375 -6.582 1 98.31 68 ASN B C 1
ATOM 1880 O O . ASN B 1 68 ? 6.469 -22.828 -5.5 1 98.31 68 ASN B O 1
ATOM 1884 N N . SER B 1 69 ? 5.277 -21.375 -6.656 1 98.81 69 SER B N 1
ATOM 1885 C CA . SER B 1 69 ? 4.594 -20.906 -5.453 1 98.81 69 SER B CA 1
ATOM 1886 C C . SER B 1 69 ? 3.547 -21.906 -4.984 1 98.81 69 SER B C 1
ATOM 1888 O O . SER B 1 69 ? 3.105 -22.75 -5.762 1 98.81 69 SER B O 1
ATOM 1890 N N . ALA B 1 70 ? 3.238 -21.906 -3.709 1 98.94 70 ALA B N 1
ATOM 1891 C CA . ALA B 1 70 ? 2.137 -22.719 -3.197 1 98.94 70 ALA B CA 1
ATOM 1892 C C . ALA B 1 70 ? 0.789 -22.156 -3.637 1 98.94 70 ALA B C 1
ATOM 1894 O O . ALA B 1 70 ? -0.167 -22.906 -3.844 1 98.94 70 ALA B O 1
ATOM 1895 N N . VAL B 1 71 ? 0.644 -20.859 -3.725 1 98.94 71 VAL B N 1
ATOM 1896 C CA . VAL B 1 71 ? -0.532 -20.125 -4.188 1 98.94 71 VAL B CA 1
ATOM 1897 C C . VAL B 1 71 ? -0.106 -18.781 -4.781 1 98.94 71 VAL B C 1
ATOM 1899 O O . VAL B 1 71 ? 0.814 -18.141 -4.277 1 98.94 71 VAL B O 1
ATOM 1902 N N . THR B 1 72 ? -0.686 -18.406 -5.879 1 99 72 THR B N 1
ATOM 1903 C CA . THR B 1 72 ? -0.561 -17.062 -6.414 1 99 72 THR B CA 1
ATOM 1904 C C . THR B 1 72 ? -1.92 -16.359 -6.453 1 99 72 THR B C 1
ATOM 1906 O O . THR B 1 72 ? -2.889 -16.906 -6.98 1 99 72 THR B O 1
ATOM 1909 N N . PHE B 1 73 ? -1.982 -15.227 -5.812 1 99 73 PHE B N 1
ATOM 1910 C CA . PHE B 1 73 ? -3.162 -14.367 -5.891 1 99 73 PHE B CA 1
ATOM 1911 C C . PHE B 1 73 ? -3.061 -13.422 -7.078 1 99 73 PHE B C 1
ATOM 1913 O O . PHE B 1 73 ? -2.062 -12.711 -7.23 1 99 73 PHE B O 1
ATOM 1920 N N . VAL B 1 74 ? -4.02 -13.445 -7.93 1 99 74 VAL B N 1
ATOM 1921 C CA . VAL B 1 74 ? -4.18 -12.438 -8.969 1 99 74 VAL B CA 1
ATOM 1922 C C . VAL B 1 74 ? -5.039 -11.289 -8.445 1 99 74 VAL B C 1
ATOM 1924 O O . VAL B 1 74 ? -6.238 -11.469 -8.203 1 99 74 VAL B O 1
ATOM 1927 N N . LEU B 1 75 ? -4.438 -10.172 -8.234 1 99 75 LEU B N 1
ATOM 1928 C CA . LEU B 1 75 ? -5.164 -8.992 -7.773 1 99 75 LEU B CA 1
ATOM 1929 C C . LEU B 1 75 ? -5.711 -8.195 -8.945 1 99 75 LEU B C 1
ATOM 1931 O O . LEU B 1 75 ? -4.973 -7.855 -9.875 1 99 75 LEU B O 1
ATOM 1935 N N . LEU B 1 76 ? -6.965 -7.887 -8.875 1 98.94 76 LEU B N 1
ATOM 1936 C CA . LEU B 1 76 ? -7.703 -7.207 -9.938 1 98.94 76 LEU B CA 1
ATOM 1937 C C . LEU B 1 76 ? -8.516 -6.043 -9.375 1 98.94 76 LEU B C 1
ATOM 1939 O O . LEU B 1 76 ? -8.93 -6.07 -8.219 1 98.94 76 LEU B O 1
ATOM 1943 N N . ALA B 1 77 ? -8.68 -5.02 -10.172 1 98.88 77 ALA B N 1
ATOM 1944 C CA . ALA B 1 77 ? -9.539 -3.9 -9.797 1 98.88 77 ALA B CA 1
ATOM 1945 C C . ALA B 1 77 ? -10.789 -3.85 -10.672 1 98.88 77 ALA B C 1
ATOM 1947 O O . ALA B 1 77 ? -10.695 -3.871 -11.906 1 98.88 77 ALA B O 1
ATOM 1948 N N . ASN B 1 78 ? -11.945 -3.818 -10.062 1 98.62 78 ASN B N 1
ATOM 1949 C CA . ASN B 1 78 ? -13.219 -3.605 -10.734 1 98.62 78 ASN B CA 1
ATOM 1950 C C . ASN B 1 78 ? -13.508 -2.119 -10.93 1 98.62 78 ASN B C 1
ATOM 1952 O O . ASN B 1 78 ? -13.75 -1.396 -9.961 1 98.62 78 ASN B O 1
ATOM 1956 N N . ASP B 1 79 ? -13.523 -1.647 -12.148 1 96.62 79 ASP B N 1
ATOM 1957 C CA . ASP B 1 79 ? -13.578 -0.207 -12.383 1 96.62 79 ASP B CA 1
ATOM 1958 C C . ASP B 1 79 ? -14.984 0.228 -12.797 1 96.62 79 ASP B C 1
ATOM 1960 O O . ASP B 1 79 ? -15.164 1.319 -13.344 1 96.62 79 ASP B O 1
ATOM 1964 N N . LYS B 1 80 ? -16 -0.563 -12.664 1 95.06 80 LYS B N 1
ATOM 1965 C CA . LYS B 1 80 ? -17.359 -0.24 -13.078 1 95.06 80 LYS B CA 1
ATOM 1966 C C . LYS B 1 80 ? -17.906 0.956 -12.305 1 95.06 80 LYS B C 1
ATOM 1968 O O . LYS B 1 80 ? -18.562 1.828 -12.875 1 95.06 80 LYS B O 1
ATOM 1973 N N . ASP B 1 81 ? -17.781 1.13 -11.078 1 92.88 81 ASP B N 1
ATOM 1974 C CA . ASP B 1 81 ? -18.469 2.152 -10.289 1 92.88 81 ASP B CA 1
ATOM 1975 C C . ASP B 1 81 ? -17.516 2.797 -9.281 1 92.88 81 ASP B C 1
ATOM 1977 O O . ASP B 1 81 ? -17.875 2.996 -8.125 1 92.88 81 ASP B O 1
ATOM 1981 N N . LEU B 1 82 ? -16.453 3.254 -9.828 1 97.88 82 LEU B N 1
ATOM 1982 C CA . LEU B 1 82 ? -15.492 3.861 -8.914 1 97.88 82 LEU B CA 1
ATOM 1983 C C . LEU B 1 82 ? -15.836 5.328 -8.664 1 97.88 82 LEU B C 1
ATOM 1985 O O . LEU B 1 82 ? -16.031 6.094 -9.617 1 97.88 82 LEU B O 1
ATOM 1989 N N . THR B 1 83 ? -15.914 5.766 -7.453 1 98.19 83 THR B N 1
ATOM 1990 C CA . THR B 1 83 ? -16.141 7.148 -7.047 1 98.19 83 THR B CA 1
ATOM 1991 C C . THR B 1 83 ? -14.914 8.008 -7.367 1 98.19 83 THR B C 1
ATOM 1993 O O . THR B 1 83 ? -15.055 9.172 -7.75 1 98.19 83 THR B O 1
ATOM 1996 N N . VAL B 1 84 ? -13.719 7.527 -7.223 1 98.38 84 VAL B N 1
ATOM 1997 C CA . VAL B 1 84 ? -12.438 8.148 -7.539 1 98.38 84 VAL B CA 1
ATOM 1998 C C . VAL B 1 84 ? -11.648 7.258 -8.492 1 98.38 84 VAL B C 1
ATOM 2000 O O . VAL B 1 84 ? -10.719 6.562 -8.078 1 98.38 84 VAL B O 1
ATOM 2003 N N . PRO B 1 85 ? -11.945 7.309 -9.766 1 98.25 85 PRO B N 1
ATOM 2004 C CA . PRO B 1 85 ? -11.367 6.375 -10.734 1 98.25 85 PRO B CA 1
ATOM 2005 C C . PRO B 1 85 ? -9.844 6.438 -10.773 1 98.25 85 PRO B C 1
ATOM 2007 O O . PRO B 1 85 ? -9.188 5.434 -11.047 1 98.25 85 PRO B O 1
ATOM 2010 N N . THR B 1 86 ? -9.273 7.543 -10.398 1 98.31 86 THR B N 1
ATOM 2011 C CA . THR B 1 86 ? -7.828 7.707 -10.477 1 98.31 86 THR B CA 1
ATOM 2012 C C . THR B 1 86 ? -7.148 7.082 -9.266 1 98.31 86 THR B C 1
ATOM 2014 O O . THR B 1 86 ? -5.918 7 -9.211 1 98.31 86 THR B O 1
ATOM 2017 N N . GLY B 1 87 ? -7.859 6.605 -8.273 1 98.62 87 GLY B N 1
ATOM 2018 C CA . GLY B 1 87 ? -7.293 6.137 -7.016 1 98.62 87 GLY B CA 1
ATOM 2019 C C . GLY B 1 87 ? -7.148 4.629 -6.953 1 98.62 87 GLY B C 1
ATOM 2020 O O . GLY B 1 87 ? -6.602 4.094 -5.988 1 98.62 87 GLY B O 1
ATOM 2021 N N . TRP B 1 88 ? -7.551 3.877 -8.047 1 98.69 88 TRP B N 1
ATOM 2022 C CA . TRP B 1 88 ? -7.699 2.428 -7.941 1 98.69 88 TRP B CA 1
ATOM 2023 C C . TRP B 1 88 ? -6.348 1.758 -7.699 1 98.69 88 TRP B C 1
ATOM 2025 O O . TRP B 1 88 ? -6.254 0.797 -6.934 1 98.69 88 TRP B O 1
ATOM 2035 N N . GLU B 1 89 ? -5.312 2.275 -8.352 1 98.75 89 GLU B N 1
ATOM 2036 C CA . GLU B 1 89 ? -4.012 1.635 -8.188 1 98.75 89 GLU B CA 1
ATOM 2037 C C . GLU B 1 89 ? -3.475 1.822 -6.773 1 98.75 89 GLU B C 1
ATOM 2039 O O . GLU B 1 89 ? -2.812 0.935 -6.23 1 98.75 89 GLU B O 1
ATOM 2044 N N . GLN B 1 90 ? -3.68 3.035 -6.23 1 98.94 90 GLN B N 1
ATOM 2045 C CA . GLN B 1 90 ? -3.303 3.264 -4.84 1 98.94 90 GLN B CA 1
ATOM 2046 C C . GLN B 1 90 ? -4.039 2.309 -3.906 1 98.94 90 GLN B C 1
ATOM 2048 O O . GLN B 1 90 ? -3.428 1.708 -3.02 1 98.94 90 GLN B O 1
ATOM 2053 N N . ASP B 1 91 ? -5.348 2.146 -4.129 1 98.94 91 ASP B N 1
ATOM 2054 C CA . ASP B 1 91 ? -6.18 1.253 -3.328 1 98.94 91 ASP B CA 1
ATOM 2055 C C . ASP B 1 91 ? -5.648 -0.178 -3.371 1 98.94 91 ASP B C 1
ATOM 2057 O O . ASP B 1 91 ? -5.48 -0.814 -2.33 1 98.94 91 ASP B O 1
ATOM 2061 N N . MET B 1 92 ? -5.414 -0.625 -4.582 1 98.94 92 MET B N 1
ATOM 2062 C CA . MET B 1 92 ? -4.965 -2.002 -4.766 1 98.94 92 MET B CA 1
ATOM 2063 C C . MET B 1 92 ? -3.58 -2.207 -4.164 1 98.94 92 MET B C 1
ATOM 2065 O O . MET B 1 92 ? -3.271 -3.289 -3.66 1 98.94 92 MET B O 1
ATOM 2069 N N . SER B 1 93 ? -2.725 -1.158 -4.234 1 99 93 SER B N 1
ATOM 2070 C CA . SER B 1 93 ? -1.389 -1.247 -3.654 1 99 93 SER B CA 1
ATOM 2071 C C . SER B 1 93 ? -1.453 -1.399 -2.139 1 99 93 SER B C 1
ATOM 2073 O O . SER B 1 93 ? -0.681 -2.162 -1.553 1 99 93 SER B O 1
ATOM 2075 N N . ALA B 1 94 ? -2.289 -0.656 -1.486 1 98.94 94 ALA B N 1
ATOM 2076 C CA . ALA B 1 94 ? -2.486 -0.815 -0.047 1 98.94 94 ALA B CA 1
ATOM 2077 C C . ALA B 1 94 ? -2.951 -2.229 0.29 1 98.94 94 ALA B C 1
ATOM 2079 O O . ALA B 1 94 ? -2.48 -2.83 1.258 1 98.94 94 ALA B O 1
ATOM 2080 N N . ALA B 1 95 ? -3.875 -2.773 -0.5 1 98.94 95 ALA B N 1
ATOM 2081 C CA . ALA B 1 95 ? -4.371 -4.133 -0.305 1 98.94 95 ALA B CA 1
ATOM 2082 C C . ALA B 1 95 ? -3.25 -5.156 -0.464 1 98.94 95 ALA B C 1
ATOM 2084 O O . ALA B 1 95 ? -3.131 -6.086 0.337 1 98.94 95 ALA B O 1
ATOM 2085 N N . ALA B 1 96 ? -2.459 -4.98 -1.497 1 99 96 ALA B N 1
ATOM 2086 C CA . ALA B 1 96 ? -1.328 -5.875 -1.736 1 99 96 ALA B CA 1
ATOM 2087 C C . ALA B 1 96 ? -0.363 -5.867 -0.555 1 99 96 ALA B C 1
ATOM 2089 O O . ALA B 1 96 ? 0.102 -6.922 -0.117 1 99 96 ALA B O 1
ATOM 2090 N N . GLN B 1 97 ? -0.07 -4.68 -0.085 1 98.94 97 GLN B N 1
ATOM 2091 C CA . GLN B 1 97 ? 0.875 -4.574 1.021 1 98.94 97 GLN B CA 1
ATOM 2092 C C . GLN B 1 97 ? 0.317 -5.227 2.283 1 98.94 97 GLN B C 1
ATOM 2094 O O . GLN B 1 97 ? 1.047 -5.898 3.018 1 98.94 97 GLN B O 1
ATOM 2099 N N . ASN B 1 98 ? -0.972 -5.023 2.553 1 98.94 98 ASN B N 1
ATOM 2100 C CA . ASN B 1 98 ? -1.611 -5.738 3.652 1 98.94 98 ASN B CA 1
ATOM 2101 C C . ASN B 1 98 ? -1.419 -7.246 3.525 1 98.94 98 ASN B C 1
ATOM 2103 O O . ASN B 1 98 ? -1.071 -7.914 4.5 1 98.94 98 ASN B O 1
ATOM 2107 N N . MET B 1 99 ? -1.67 -7.758 2.355 1 98.94 99 MET B N 1
ATOM 2108 C CA . MET B 1 99 ? -1.55 -9.195 2.111 1 98.94 99 MET B CA 1
ATOM 2109 C C . MET B 1 99 ? -0.129 -9.672 2.383 1 98.94 99 MET B C 1
ATOM 2111 O O . MET B 1 99 ? 0.07 -10.695 3.041 1 98.94 99 MET B O 1
ATOM 2115 N N . LEU B 1 100 ? 0.823 -8.953 1.884 1 98.94 100 LEU B N 1
ATOM 2116 C CA . LEU B 1 100 ? 2.223 -9.336 2.051 1 98.94 100 LEU B CA 1
ATOM 2117 C C . LEU B 1 100 ? 2.621 -9.305 3.521 1 98.94 100 LEU B C 1
ATOM 2119 O O . LEU B 1 100 ? 3.354 -10.188 3.986 1 98.94 100 LEU B O 1
ATOM 2123 N N . LEU B 1 101 ? 2.199 -8.328 4.266 1 98.88 101 LEU B N 1
ATOM 2124 C CA . LEU B 1 101 ? 2.516 -8.25 5.688 1 98.88 101 LEU B CA 1
ATOM 2125 C C . LEU B 1 101 ? 1.844 -9.391 6.453 1 98.88 101 LEU B C 1
ATOM 2127 O O . LEU B 1 101 ? 2.438 -9.961 7.371 1 98.88 101 LEU B O 1
ATOM 2131 N N . GLU B 1 102 ? 0.605 -9.68 6.102 1 98.81 102 GLU B N 1
ATOM 2132 C CA . GLU B 1 102 ? -0.073 -10.812 6.727 1 98.81 102 GLU B CA 1
ATOM 2133 C C . GLU B 1 102 ? 0.646 -12.125 6.422 1 98.81 102 GLU B C 1
ATOM 2135 O O . GLU B 1 102 ? 0.7 -13.016 7.27 1 98.81 102 GLU B O 1
ATOM 2140 N N . ALA B 1 103 ? 1.167 -12.273 5.215 1 98.88 103 ALA B N 1
ATOM 2141 C CA . ALA B 1 103 ? 1.94 -13.469 4.879 1 98.88 103 ALA B CA 1
ATOM 2142 C C . ALA B 1 103 ? 3.107 -13.656 5.844 1 98.88 103 ALA B C 1
ATOM 2144 O O . ALA B 1 103 ? 3.338 -14.758 6.34 1 98.88 103 ALA B O 1
ATOM 2145 N N . VAL B 1 104 ? 3.834 -12.602 6.137 1 98.69 104 VAL B N 1
ATOM 2146 C CA . VAL B 1 104 ? 4.941 -12.656 7.09 1 98.69 104 VAL B CA 1
ATOM 2147 C C . VAL B 1 104 ? 4.426 -13.109 8.453 1 98.69 104 VAL B C 1
ATOM 2149 O O . VAL B 1 104 ? 5.02 -13.984 9.086 1 98.69 104 VAL B O 1
ATOM 2152 N N . HIS B 1 105 ? 3.307 -12.5 8.867 1 98.44 105 HIS B N 1
ATOM 2153 C CA . HIS B 1 105 ? 2.725 -12.82 10.164 1 98.44 105 HIS B CA 1
ATOM 2154 C C . HIS B 1 105 ? 2.396 -14.305 10.273 1 98.44 105 HIS B C 1
ATOM 2156 O O . HIS B 1 105 ? 2.531 -14.898 11.344 1 98.44 105 HIS B O 1
ATOM 2162 N N . LEU B 1 106 ? 2.014 -14.906 9.211 1 98.44 106 LEU B N 1
ATOM 2163 C CA . LEU B 1 106 ? 1.558 -16.281 9.188 1 98.44 106 LEU B CA 1
ATOM 2164 C C . LEU B 1 106 ? 2.725 -17.234 8.961 1 98.44 106 LEU B C 1
ATOM 2166 O O . LEU B 1 106 ? 2.521 -18.438 8.758 1 98.44 106 LEU B O 1
ATOM 2170 N N . GLY B 1 107 ? 3.932 -16.703 8.945 1 98.12 107 GLY B N 1
ATOM 2171 C CA . GLY B 1 107 ? 5.113 -17.531 8.75 1 98.12 107 GLY B CA 1
ATOM 2172 C C . GLY B 1 107 ? 5.359 -17.891 7.293 1 98.12 107 GLY B C 1
ATOM 2173 O O . GLY B 1 107 ? 6.102 -18.828 6.992 1 98.12 107 GLY B O 1
ATOM 2174 N N . LEU B 1 108 ? 4.723 -17.234 6.375 1 98.81 108 LEU B N 1
ATOM 2175 C CA . LEU B 1 108 ? 4.875 -17.438 4.938 1 98.81 108 LEU B CA 1
ATOM 2176 C C . LEU B 1 108 ? 5.84 -16.406 4.348 1 98.81 108 LEU B C 1
ATOM 2178 O O . LEU B 1 108 ? 6.258 -15.477 5.039 1 98.81 108 LEU B O 1
ATOM 2182 N N . GLY B 1 109 ? 6.344 -16.656 3.141 1 98.69 109 GLY B N 1
ATOM 2183 C CA . GLY B 1 109 ? 7.004 -15.695 2.268 1 98.69 109 GLY B CA 1
ATOM 2184 C C . GLY B 1 109 ? 6.176 -15.32 1.056 1 98.69 109 GLY B C 1
ATOM 2185 O O . GLY B 1 109 ? 5.285 -16.078 0.6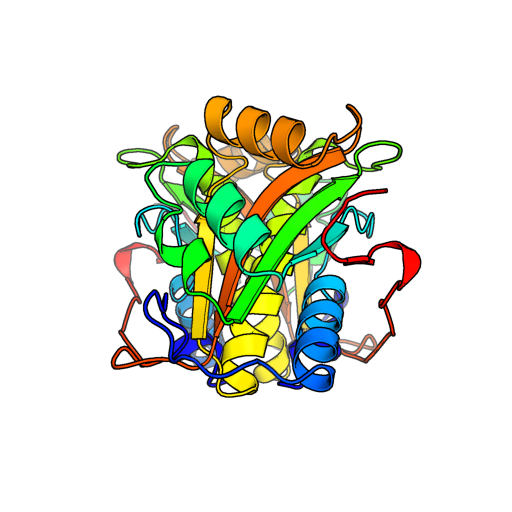5 1 98.69 109 GLY B O 1
ATOM 2186 N N . GLY B 1 110 ? 6.445 -14.219 0.506 1 98.81 110 GLY B N 1
ATOM 2187 C CA . GLY B 1 110 ? 5.723 -13.766 -0.671 1 98.81 110 GLY B CA 1
ATOM 2188 C C . GLY B 1 110 ? 6.477 -12.719 -1.469 1 98.81 110 GLY B C 1
ATOM 2189 O O . GLY B 1 110 ? 7.445 -12.133 -0.976 1 98.81 110 GLY B O 1
ATOM 2190 N N . VAL B 1 111 ? 6.051 -12.539 -2.688 1 98.88 111 VAL B N 1
ATOM 2191 C CA . VAL B 1 111 ? 6.648 -11.531 -3.559 1 98.88 111 VAL B CA 1
ATOM 2192 C C . VAL B 1 111 ? 5.562 -10.875 -4.41 1 98.88 111 VAL B C 1
ATOM 2194 O O . VAL B 1 111 ? 4.602 -11.539 -4.816 1 98.88 111 VAL B O 1
ATOM 2197 N N . TRP B 1 112 ? 5.684 -9.57 -4.531 1 98.94 112 TRP B N 1
ATOM 2198 C CA . TRP B 1 112 ? 4.863 -8.75 -5.414 1 98.94 112 TRP B CA 1
ATOM 2199 C C . TRP B 1 112 ? 5.438 -8.734 -6.828 1 98.94 112 TRP B C 1
ATOM 2201 O O . TRP B 1 112 ? 6.508 -8.164 -7.062 1 98.94 112 TRP B O 1
ATOM 2211 N N . LEU B 1 113 ? 4.73 -9.32 -7.773 1 98.88 113 LEU B N 1
ATOM 2212 C CA . LEU B 1 113 ? 5.094 -9.305 -9.188 1 98.88 113 LEU B CA 1
ATOM 2213 C C . LEU B 1 113 ? 4.25 -8.289 -9.953 1 98.88 113 LEU B C 1
ATOM 2215 O O . LEU B 1 113 ? 3.021 -8.359 -9.938 1 98.88 113 LEU B O 1
ATOM 2219 N N . GLY B 1 114 ? 4.953 -7.34 -10.617 1 98.75 114 GLY B N 1
ATOM 2220 C CA . GLY B 1 114 ? 4.281 -6.234 -11.281 1 98.75 114 GLY B CA 1
ATOM 2221 C C . GLY B 1 114 ? 3.449 -6.672 -12.477 1 98.75 114 GLY B C 1
ATOM 2222 O O . GLY B 1 114 ? 3.863 -7.543 -13.242 1 98.75 114 GLY B O 1
ATOM 2223 N N . VAL B 1 115 ? 2.246 -6.098 -12.586 1 98.94 115 VAL B N 1
ATOM 2224 C CA . VAL B 1 115 ? 1.37 -6.348 -13.727 1 98.94 115 VAL B CA 1
ATOM 2225 C C . VAL B 1 115 ? 0.905 -5.02 -14.32 1 98.94 115 VAL B C 1
ATOM 2227 O O . VAL B 1 115 ? 1.199 -4.719 -15.484 1 98.94 115 VAL B O 1
ATOM 2230 N N . ALA B 1 116 ? 0.296 -4.148 -13.547 1 98.81 116 ALA B N 1
ATOM 2231 C CA . ALA B 1 116 ? -0.304 -2.904 -14.023 1 98.81 116 ALA B CA 1
ATOM 2232 C C . ALA B 1 116 ? 0.768 -1.916 -14.477 1 98.81 116 ALA B C 1
ATOM 2234 O O . ALA B 1 116 ? 0.459 -0.896 -15.102 1 98.81 116 ALA B O 1
ATOM 2235 N N . THR B 1 117 ? 2.016 -2.211 -14.234 1 98.56 117 THR B N 1
ATOM 2236 C CA . THR B 1 117 ? 3.117 -1.34 -14.633 1 98.56 117 THR B CA 1
ATOM 2237 C C . THR B 1 117 ? 3.531 -1.617 -16.078 1 98.56 117 THR B C 1
ATOM 2239 O O . THR B 1 117 ? 4.387 -0.919 -16.625 1 98.56 117 THR B O 1
ATOM 2242 N N . SER B 1 118 ? 2.961 -2.645 -16.672 1 98.69 118 SER B N 1
ATOM 2243 C CA . SER B 1 118 ? 3.275 -3.053 -18.047 1 98.69 118 SER B CA 1
ATOM 2244 C C . SER B 1 118 ? 2.01 -3.385 -18.828 1 98.69 118 SER B C 1
ATOM 2246 O O . SER B 1 118 ? 1.285 -4.32 -18.484 1 98.69 118 SER B O 1
ATOM 2248 N N . ASN B 1 119 ? 1.815 -2.648 -19.953 1 98.38 119 ASN B N 1
ATOM 2249 C CA . ASN B 1 119 ? 0.652 -2.926 -20.797 1 98.38 119 ASN B CA 1
ATOM 2250 C C . ASN B 1 119 ? 0.674 -4.355 -21.328 1 98.38 119 ASN B C 1
ATOM 2252 O O . ASN B 1 119 ? -0.365 -5.016 -21.391 1 98.38 119 ASN B O 1
ATOM 2256 N N . VAL B 1 120 ? 1.804 -4.805 -21.672 1 98.69 120 VAL B N 1
ATOM 2257 C CA . VAL B 1 120 ? 1.943 -6.145 -22.234 1 98.69 120 VAL B CA 1
ATOM 2258 C C . VAL B 1 120 ? 1.567 -7.184 -21.188 1 98.69 120 VAL B C 1
ATOM 2260 O O . VAL B 1 120 ? 0.824 -8.125 -21.469 1 98.69 120 VAL B O 1
ATOM 2263 N N . VAL B 1 121 ? 2.041 -7.004 -19.969 1 98.88 121 VAL B N 1
ATOM 2264 C CA . VAL B 1 121 ? 1.76 -7.973 -18.906 1 98.88 121 VAL B CA 1
ATOM 2265 C C . VAL B 1 121 ? 0.279 -7.922 -18.547 1 98.88 121 VAL B C 1
ATOM 2267 O O . VAL B 1 121 ? -0.347 -8.961 -18.312 1 98.88 121 VAL B O 1
ATOM 2270 N N . THR B 1 122 ? -0.246 -6.691 -18.516 1 98.88 122 THR B N 1
ATOM 2271 C CA . THR B 1 122 ? -1.672 -6.539 -18.25 1 98.88 122 THR B CA 1
ATOM 2272 C C . THR B 1 122 ? -2.502 -7.309 -19.281 1 98.88 122 THR B C 1
ATOM 2274 O O . THR B 1 122 ? -3.447 -8.008 -18.906 1 98.88 122 THR B O 1
ATOM 2277 N N . GLU B 1 123 ? -2.176 -7.191 -20.453 1 98.81 123 GLU B N 1
ATOM 2278 C CA . GLU B 1 123 ? -2.891 -7.883 -21.531 1 98.81 123 GLU B CA 1
ATOM 2279 C C . GLU B 1 123 ? -2.738 -9.398 -21.406 1 98.81 123 GLU B C 1
ATOM 2281 O O . GLU B 1 123 ? -3.697 -10.141 -21.625 1 98.81 123 GLU B O 1
ATOM 2286 N N . ASN B 1 124 ? -1.526 -9.844 -21.109 1 98.94 124 ASN B N 1
ATOM 2287 C CA . ASN B 1 124 ? -1.286 -11.273 -20.922 1 98.94 124 ASN B CA 1
ATOM 2288 C C . ASN B 1 124 ? -2.162 -11.859 -19.828 1 98.94 124 ASN B C 1
ATOM 2290 O O . ASN B 1 124 ? -2.773 -12.914 -20 1 98.94 124 ASN B O 1
ATOM 2294 N N . VAL B 1 125 ? -2.229 -11.164 -18.703 1 98.94 125 VAL B N 1
ATOM 2295 C CA . VAL B 1 125 ? -3.023 -11.641 -17.578 1 98.94 125 VAL B CA 1
ATOM 2296 C C . VAL B 1 125 ? -4.508 -11.609 -17.938 1 98.94 125 VAL B C 1
ATOM 2298 O O . VAL B 1 125 ? -5.242 -12.562 -17.641 1 98.94 125 VAL B O 1
ATOM 2301 N N . SER B 1 126 ? -4.965 -10.539 -18.562 1 98.94 126 SER B N 1
ATOM 2302 C CA . SER B 1 126 ? -6.355 -10.43 -18.984 1 98.94 126 SER B CA 1
ATOM 2303 C C . SER B 1 126 ? -6.738 -11.586 -19.906 1 98.94 126 SER B C 1
ATOM 2305 O O . SER B 1 126 ? -7.809 -12.18 -19.75 1 98.94 126 SER B O 1
ATOM 2307 N N . ARG B 1 127 ? -5.902 -11.891 -20.812 1 98.69 127 ARG B N 1
ATOM 2308 C CA . ARG B 1 127 ? -6.16 -12.961 -21.766 1 98.69 127 ARG B CA 1
ATOM 2309 C C . ARG B 1 127 ? -6.184 -14.32 -21.078 1 98.69 127 ARG B C 1
ATOM 2311 O O . ARG B 1 127 ? -7.078 -15.133 -21.328 1 98.69 127 ARG B O 1
ATOM 2318 N N . LEU B 1 128 ? -5.207 -14.562 -20.266 1 98.81 128 LEU B N 1
ATOM 2319 C CA . LEU B 1 128 ? -5.094 -15.844 -19.578 1 98.81 128 LEU B CA 1
ATOM 2320 C C . LEU B 1 128 ? -6.375 -16.172 -18.828 1 98.81 128 LEU B C 1
ATOM 2322 O O . LEU B 1 128 ? -6.82 -17.328 -18.812 1 98.81 128 LEU B O 1
ATOM 2326 N N . PHE B 1 129 ? -7.004 -15.133 -18.234 1 98.88 129 PHE B N 1
ATOM 2327 C CA . PHE B 1 129 ? -8.133 -15.398 -17.359 1 98.88 129 PHE B CA 1
ATOM 2328 C C . PHE B 1 129 ? -9.445 -14.977 -18.016 1 98.88 129 PHE B C 1
ATOM 2330 O O . PHE B 1 129 ? -10.508 -15.055 -17.391 1 98.88 129 PHE B O 1
ATOM 2337 N N . GLY B 1 130 ? -9.438 -14.5 -19.234 1 98.69 130 GLY B N 1
ATOM 2338 C CA . GLY B 1 130 ? -10.641 -14.086 -19.938 1 98.69 130 GLY B CA 1
ATOM 2339 C C . GLY B 1 130 ? -11.398 -12.984 -19.219 1 98.69 130 GLY B C 1
ATOM 2340 O O . GLY B 1 130 ? -12.609 -13.07 -19.031 1 98.69 130 GLY B O 1
ATOM 2341 N N . LEU B 1 131 ? -10.695 -11.969 -18.844 1 98.81 131 LEU B N 1
ATOM 2342 C CA . LEU B 1 131 ? -11.297 -10.93 -18.031 1 98.81 131 LEU B CA 1
ATOM 2343 C C . LEU B 1 131 ? -12.109 -9.961 -18.875 1 98.81 131 LEU B C 1
ATOM 2345 O O . LEU B 1 131 ? -11.695 -9.594 -19.969 1 98.81 131 LEU B O 1
ATOM 2349 N N . PRO B 1 132 ? -13.258 -9.578 -18.359 1 98.12 132 PRO B N 1
ATOM 2350 C CA . PRO B 1 132 ? -13.961 -8.492 -19.047 1 98.12 132 PRO B CA 1
ATOM 2351 C C . PRO B 1 132 ? -13.234 -7.152 -18.953 1 98.12 132 PRO B C 1
ATOM 2353 O O . PRO B 1 132 ? -12.352 -6.988 -18.094 1 98.12 132 PRO B O 1
ATOM 2356 N N . ASP B 1 133 ? -13.594 -6.125 -19.719 1 96.94 133 ASP B N 1
ATOM 2357 C CA . ASP B 1 133 ? -12.883 -4.859 -19.859 1 96.94 133 ASP B CA 1
ATOM 2358 C C . ASP B 1 133 ? -12.852 -4.086 -18.547 1 96.94 133 ASP B C 1
ATOM 2360 O O . ASP B 1 133 ? -11.898 -3.359 -18.266 1 96.94 133 ASP B O 1
ATOM 2364 N N . HIS B 1 134 ? -13.883 -4.246 -17.734 1 97.94 134 HIS B N 1
ATOM 2365 C CA . HIS B 1 134 ? -13.984 -3.434 -16.531 1 97.94 134 HIS B CA 1
ATOM 2366 C C . HIS B 1 134 ? -13.172 -4.035 -15.391 1 97.94 134 HIS B C 1
ATOM 2368 O O . HIS B 1 134 ? -13.086 -3.451 -14.305 1 97.94 134 HIS B O 1
ATOM 2374 N N . ILE B 1 135 ? -12.648 -5.23 -15.594 1 98.75 135 ILE B N 1
ATOM 2375 C CA . ILE B 1 135 ? -11.758 -5.848 -14.609 1 98.75 135 ILE B CA 1
ATOM 2376 C C . ILE B 1 135 ? -10.305 -5.641 -15.023 1 98.75 135 ILE B C 1
ATOM 2378 O O . ILE B 1 135 ? -9.852 -6.203 -16.016 1 98.75 135 ILE B O 1
ATOM 2382 N N . ARG B 1 136 ? -9.539 -4.906 -14.234 1 98.75 136 ARG B N 1
ATOM 2383 C CA . ARG B 1 136 ? -8.172 -4.516 -14.562 1 98.75 136 ARG B CA 1
ATOM 2384 C C . ARG B 1 136 ? -7.168 -5.328 -13.758 1 98.75 136 ARG B C 1
ATOM 2386 O O . ARG B 1 136 ? -7.191 -5.32 -12.523 1 98.75 136 ARG B O 1
ATOM 2393 N N . PRO B 1 137 ? -6.273 -6.039 -14.469 1 98.94 137 PRO B N 1
ATOM 2394 C CA . PRO B 1 137 ? -5.199 -6.695 -13.711 1 98.94 137 PRO B CA 1
ATOM 2395 C C . PRO B 1 137 ? -4.289 -5.699 -13 1 98.94 137 PRO B C 1
ATOM 2397 O O . PRO B 1 137 ? -3.955 -4.652 -13.555 1 98.94 137 PRO B O 1
ATOM 2400 N N . PHE B 1 138 ? -3.898 -6.035 -11.844 1 98.94 138 PHE B N 1
ATOM 2401 C CA . PHE B 1 138 ? -3.094 -5.113 -11.055 1 98.94 138 PHE B CA 1
ATOM 2402 C C . PHE B 1 138 ? -1.735 -5.723 -10.727 1 98.94 138 PHE B C 1
ATOM 2404 O O . PHE B 1 138 ? -0.696 -5.164 -11.086 1 98.94 138 PHE B O 1
ATOM 2411 N N . ALA B 1 139 ? -1.724 -6.883 -10.07 1 98.94 139 ALA B N 1
ATOM 2412 C CA . ALA B 1 139 ? -0.497 -7.516 -9.594 1 98.94 139 ALA B CA 1
ATOM 2413 C C . ALA B 1 139 ? -0.687 -9.023 -9.43 1 98.94 139 ALA B C 1
ATOM 2415 O O . ALA B 1 139 ? -1.818 -9.508 -9.383 1 98.94 139 ALA B O 1
ATOM 2416 N N . LEU B 1 140 ? 0.382 -9.742 -9.398 1 98.94 140 LEU B N 1
ATOM 2417 C CA . LEU B 1 140 ? 0.465 -11.102 -8.883 1 98.94 140 LEU B CA 1
ATOM 2418 C C . LEU B 1 140 ? 1.212 -11.133 -7.555 1 98.94 140 LEU B C 1
ATOM 2420 O O . LEU B 1 140 ? 2.299 -10.562 -7.434 1 98.94 140 LEU B O 1
ATOM 2424 N N . ILE B 1 141 ? 0.609 -11.742 -6.57 1 98.94 141 ILE B N 1
ATOM 2425 C CA . ILE B 1 141 ? 1.277 -12 -5.297 1 98.94 141 ILE B CA 1
ATOM 2426 C C . ILE B 1 141 ? 1.466 -13.5 -5.105 1 98.94 141 ILE B C 1
ATOM 2428 O O . ILE B 1 141 ? 0.511 -14.219 -4.793 1 98.94 141 ILE B O 1
ATOM 2432 N N . SER B 1 142 ? 2.666 -13.953 -5.27 1 98.94 142 SER B N 1
ATOM 2433 C CA . SER B 1 142 ? 2.992 -15.359 -5.062 1 98.94 142 SER B CA 1
ATOM 2434 C C . SER B 1 142 ? 3.439 -15.609 -3.627 1 98.94 142 SER B C 1
ATOM 2436 O O . SER B 1 142 ? 4.258 -14.867 -3.084 1 98.94 142 SER B O 1
ATOM 2438 N N . VAL B 1 143 ? 2.91 -16.656 -3.055 1 98.94 143 VAL B N 1
ATOM 2439 C CA . VAL B 1 143 ? 3.123 -16.953 -1.64 1 98.94 143 VAL B CA 1
ATOM 2440 C C . VAL B 1 143 ? 3.451 -18.422 -1.451 1 98.94 143 VAL B C 1
ATOM 2442 O O . VAL B 1 143 ? 2.957 -19.281 -2.195 1 98.94 143 VAL B O 1
ATOM 2445 N N . GLY B 1 144 ? 4.211 -18.734 -0.509 1 98.94 144 GLY B N 1
ATOM 2446 C CA . GLY B 1 144 ? 4.57 -20.062 -0.066 1 98.94 144 GLY B CA 1
ATOM 2447 C C . GLY B 1 144 ? 5.469 -20.078 1.156 1 98.94 144 GLY B C 1
ATOM 2448 O O . GLY B 1 144 ? 5.848 -19.016 1.658 1 98.94 144 GLY B O 1
ATOM 2449 N N . TYR B 1 145 ? 5.66 -21.266 1.663 1 98.88 145 TYR B N 1
ATOM 2450 C CA . TYR B 1 145 ? 6.68 -21.391 2.699 1 98.88 145 TYR B CA 1
ATOM 2451 C C . TYR B 1 145 ? 8.078 -21.203 2.113 1 98.88 145 TYR B C 1
ATOM 2453 O O . TYR B 1 145 ? 8.422 -21.812 1.108 1 98.88 145 TYR B O 1
ATOM 2461 N N . PRO B 1 146 ? 8.828 -20.328 2.748 1 98.75 146 PRO B N 1
ATOM 2462 C CA . PRO B 1 146 ? 10.133 -20 2.18 1 98.75 146 PRO B CA 1
ATOM 2463 C C . PRO B 1 146 ? 11.07 -21.203 2.111 1 98.75 146 PRO B C 1
ATOM 2465 O O . PRO B 1 146 ? 11.078 -22.031 3.025 1 98.75 146 PRO B O 1
ATOM 2468 N N . ASP B 1 147 ? 11.852 -21.266 1.065 1 98.38 147 ASP B N 1
ATOM 2469 C CA . ASP B 1 147 ? 12.93 -22.234 0.889 1 98.38 147 ASP B CA 1
ATOM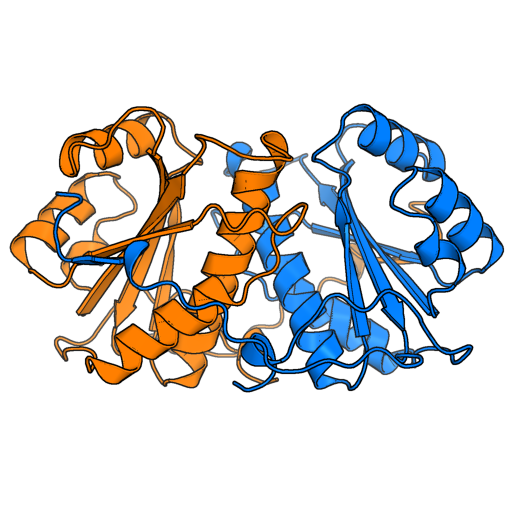 2470 C C . ASP B 1 147 ? 14.289 -21.547 0.85 1 98.38 147 ASP B C 1
ATOM 2472 O O . ASP B 1 147 ? 14.781 -21.188 -0.223 1 98.38 147 ASP B O 1
ATOM 2476 N N . GLY B 1 148 ? 14.969 -21.344 1.987 1 96.88 148 GLY B N 1
ATOM 2477 C CA . GLY B 1 148 ? 16.266 -20.688 2.064 1 96.88 148 GLY B CA 1
ATOM 2478 C C . GLY B 1 148 ? 16.188 -19.219 2.404 1 96.88 148 GLY B C 1
ATOM 2479 O O . GLY B 1 148 ? 16.625 -18.797 3.471 1 96.88 148 GLY B O 1
ATOM 2480 N N . GLN B 1 149 ? 15.656 -18.422 1.453 1 96.19 149 GLN B N 1
ATOM 2481 C CA . GLN B 1 149 ? 15.438 -17.016 1.772 1 96.19 149 GLN B CA 1
ATOM 2482 C C . GLN B 1 149 ? 14.586 -16.859 3.027 1 96.19 149 GLN B C 1
ATOM 2484 O O . GLN B 1 149 ? 13.82 -17.766 3.379 1 96.19 149 GLN B O 1
ATOM 2489 N N . LYS B 1 150 ? 14.758 -15.789 3.709 1 96.44 150 LYS B N 1
ATOM 2490 C CA . LYS B 1 150 ? 13.961 -15.57 4.914 1 96.44 150 LYS B CA 1
ATOM 2491 C C . LYS B 1 150 ? 13.539 -14.109 5.035 1 96.44 150 LYS B C 1
ATOM 2493 O O . LYS B 1 150 ? 14.227 -13.211 4.535 1 96.44 150 LYS B O 1
ATOM 2498 N N . ASN B 1 151 ? 12.383 -13.859 5.582 1 97 151 ASN B N 1
ATOM 2499 C CA . ASN B 1 151 ? 12.055 -12.531 6.094 1 97 151 ASN B CA 1
ATOM 2500 C C . ASN B 1 151 ? 13.047 -12.078 7.16 1 97 151 ASN B C 1
ATOM 2502 O O . ASN B 1 151 ? 13.281 -12.789 8.141 1 97 151 ASN B O 1
ATOM 2506 N N . GLN B 1 152 ? 13.641 -10.945 6.902 1 98 152 GLN B N 1
ATOM 2507 C CA . GLN B 1 152 ? 14.68 -10.445 7.793 1 98 152 GLN B CA 1
ATOM 2508 C C . GLN B 1 152 ? 14.828 -8.93 7.668 1 98 152 GLN B C 1
ATOM 2510 O O . GLN B 1 152 ? 14.531 -8.359 6.621 1 98 152 GLN B O 1
ATOM 2515 N N . PHE B 1 153 ? 15.344 -8.375 8.734 1 97.88 153 PHE B N 1
ATOM 2516 C CA . PHE B 1 153 ? 15.492 -6.926 8.75 1 97.88 153 PHE B CA 1
ATOM 2517 C C . PHE B 1 153 ? 16.672 -6.496 7.898 1 97.88 153 PHE B C 1
ATOM 2519 O O . PHE B 1 153 ? 17.766 -7.055 8.016 1 97.88 153 PHE B O 1
ATOM 2526 N N . ILE B 1 154 ? 16.453 -5.598 7.062 1 97.12 154 ILE B N 1
ATOM 2527 C CA . ILE B 1 154 ? 17.469 -4.797 6.375 1 97.12 154 ILE B CA 1
ATOM 2528 C C . ILE B 1 154 ? 17.141 -3.312 6.531 1 97.12 154 ILE B C 1
ATOM 2530 O O . ILE B 1 154 ? 16.047 -2.867 6.172 1 97.12 154 ILE B O 1
ATOM 2534 N N . ASP B 1 155 ? 18.047 -2.543 7.047 1 97.31 155 ASP B N 1
ATOM 2535 C CA . ASP B 1 155 ? 17.781 -1.131 7.305 1 97.31 155 ASP B CA 1
ATOM 2536 C C . ASP B 1 155 ? 17.688 -0.343 6 1 97.31 155 ASP B C 1
ATOM 2538 O O . ASP B 1 155 ? 18.688 -0.182 5.289 1 97.31 155 ASP B O 1
ATOM 2542 N N . ARG B 1 156 ? 16.547 0.182 5.809 1 97.62 156 ARG B N 1
ATOM 2543 C CA . ARG B 1 156 ? 16.312 0.905 4.566 1 97.62 156 ARG B CA 1
ATOM 2544 C C . ARG B 1 156 ? 16.109 2.395 4.828 1 97.62 156 ARG B C 1
ATOM 2546 O O . ARG B 1 156 ? 15.805 3.156 3.91 1 97.62 156 ARG B O 1
ATOM 2553 N N . TYR B 1 157 ? 16.312 2.795 6.023 1 98.38 157 TYR B N 1
ATOM 2554 C CA . TYR B 1 157 ? 16.109 4.191 6.379 1 98.38 157 TYR B CA 1
ATOM 2555 C C . TYR B 1 157 ? 17.156 5.086 5.738 1 98.38 157 TYR B C 1
ATOM 2557 O O . TYR B 1 157 ? 18.359 4.805 5.832 1 98.38 157 TYR B O 1
ATOM 2565 N N . GLN B 1 158 ? 16.719 6.102 5.098 1 98.25 158 GLN B N 1
ATOM 2566 C CA . GLN B 1 158 ? 17.578 7.129 4.52 1 98.25 158 GLN B CA 1
ATOM 2567 C C . GLN B 1 158 ? 17.203 8.516 5.039 1 98.25 158 GLN B C 1
ATOM 2569 O O . GLN B 1 158 ? 16.234 9.117 4.57 1 98.25 158 GLN B O 1
ATOM 2574 N N . ALA B 1 159 ? 17.984 9.086 5.863 1 97.75 159 ALA B N 1
ATOM 2575 C CA . ALA B 1 159 ? 17.703 10.359 6.516 1 97.75 159 ALA B CA 1
ATOM 2576 C C . ALA B 1 159 ? 17.641 11.492 5.5 1 97.75 159 ALA B C 1
ATOM 2578 O O . ALA B 1 159 ? 16.906 12.469 5.695 1 97.75 159 ALA B O 1
ATOM 2579 N N . ASP B 1 160 ? 18.406 11.352 4.426 1 97.5 160 ASP B N 1
ATOM 2580 C CA . ASP B 1 160 ? 18.484 12.422 3.436 1 97.5 160 ASP B CA 1
ATOM 2581 C C . ASP B 1 160 ? 17.188 12.492 2.615 1 97.5 160 ASP B C 1
ATOM 2583 O O . ASP B 1 160 ? 17 13.43 1.837 1 97.5 160 ASP B O 1
ATOM 2587 N N . ARG B 1 161 ? 16.234 11.562 2.811 1 97.75 161 ARG B N 1
ATOM 2588 C CA . ARG B 1 161 ? 14.93 11.57 2.154 1 97.75 161 ARG B CA 1
ATOM 2589 C C . ARG B 1 161 ? 13.883 12.281 3.012 1 97.75 161 ARG B C 1
ATOM 2591 O O . ARG B 1 161 ? 12.711 12.344 2.646 1 97.75 161 ARG B O 1
ATOM 2598 N N . VAL B 1 162 ? 14.297 12.789 4.172 1 98.75 162 VAL B N 1
ATOM 2599 C CA . VAL B 1 162 ? 13.359 13.391 5.121 1 98.75 162 VAL B CA 1
ATOM 2600 C C . VAL B 1 162 ? 13.641 14.883 5.25 1 98.75 162 VAL B C 1
ATOM 2602 O O . VAL B 1 162 ? 14.773 15.281 5.547 1 98.75 162 VAL B O 1
ATOM 2605 N N . HIS B 1 163 ? 12.664 15.656 5.02 1 98.75 163 HIS B N 1
ATOM 2606 C CA . HIS B 1 163 ? 12.68 17.109 5.199 1 98.75 163 HIS B CA 1
ATOM 2607 C C . HIS B 1 163 ? 11.688 17.531 6.281 1 98.75 163 HIS B C 1
ATOM 2609 O O . HIS B 1 163 ? 10.664 16.875 6.488 1 98.75 163 HIS B O 1
ATOM 2615 N N . TYR B 1 164 ? 12.023 18.625 6.961 1 98.62 164 TYR B N 1
ATOM 2616 C CA . TYR B 1 164 ? 11.148 19.078 8.031 1 98.62 164 TYR B CA 1
ATOM 2617 C C . TYR B 1 164 ? 10.57 20.453 7.703 1 98.62 164 TYR B C 1
ATOM 2619 O O . TYR B 1 164 ? 11.305 21.406 7.426 1 98.62 164 TYR B O 1
ATOM 2627 N N . GLU B 1 165 ? 9.305 20.578 7.664 1 98.75 165 GLU B N 1
ATOM 2628 C CA . GLU B 1 165 ? 8.477 21.766 7.488 1 98.75 165 GLU B CA 1
ATOM 2629 C C . GLU B 1 165 ? 8.57 22.297 6.059 1 98.75 165 GLU B C 1
ATOM 2631 O O . GLU B 1 165 ? 7.59 22.812 5.52 1 98.75 165 GLU B O 1
ATOM 2636 N N . THR B 1 166 ? 9.656 22.234 5.469 1 98.19 166 THR B N 1
ATOM 2637 C CA . THR B 1 166 ? 9.898 22.719 4.117 1 98.19 166 THR B CA 1
ATOM 2638 C C . THR B 1 166 ? 10.664 21.703 3.293 1 98.19 166 THR B C 1
ATOM 2640 O O . THR B 1 166 ? 11.211 20.734 3.842 1 98.19 166 THR B O 1
ATOM 2643 N N . TRP B 1 167 ? 10.609 21.812 1.938 1 97.31 167 TRP B N 1
ATOM 2644 C CA . TRP B 1 167 ? 11.422 20.984 1.048 1 97.31 167 TRP B CA 1
ATOM 2645 C C . TRP B 1 167 ? 12.891 21.391 1.128 1 97.31 167 TRP B C 1
ATOM 2647 O O . TRP B 1 167 ? 13.773 20.531 1.087 1 97.31 167 TRP B O 1
ATOM 2657 N N . ASN B 1 168 ? 13.242 22.766 1.149 1 80.5 168 ASN B N 1
ATOM 2658 C CA . ASN B 1 168 ? 14.578 23.344 1.181 1 80.5 168 ASN B CA 1
ATOM 2659 C C . ASN B 1 168 ? 15.062 23.562 2.611 1 80.5 168 ASN B C 1
ATOM 2661 O O . ASN B 1 168 ? 14.258 23.844 3.506 1 80.5 168 ASN B O 1
#

Radius of gyration: 19.09 Å; Cα contacts (8 Å, |Δi|>4): 770; chains: 2; bounding box: 37×55×44 Å

InterPro domains:
  IPR000415 Nitroreductase-like [G3DSA:3.40.109.10] (2-167)
  IPR000415 Nitroreductase-like [SSF55469] (2-168)
  IPR029479 Nitroreductase [PF00881] (7-58)
  IPR029479 Nitroreductase [PF00881] (89-145)
  IPR050627 Nitroreductase/BluB [PTHR23026] (2-164)

pLDDT: mean 98.16, std 2.68, range [70.75, 99.0]

Nearest PDB structures (foldseek):
  3e10-assembly1_A  TM=9.943E-01  e=3.447E-23  Clostridium acetobutylicum
  3kwk-assembly1_A-2  TM=9.587E-01  e=4.027E-20  Bacteroides thetaiotaomicron VPI-5482
  3m5k-assembly1_B  TM=9.365E-01  e=4.849E-20  Parabacteroides distasonis ATCC 8503
  5hei-assembly3_E  TM=8.593E-01  e=3.526E-13  Priestia megaterium
  2bkj-assembly1_B  TM=8.591E-01  e=7.890E-13  Vibrio harveyi